Protein AF-A0A7X7NPI8-F1 (afdb_monomer_lite)

Radius of gyration: 32.11 Å; chains: 1; bounding box: 90×80×62 Å

Secondary structure (DSSP, 8-state):
--SHHHH---HHHHHHHHHHHH-HHHHHHHHH-TTS-HHHHHHHGGGTT-HHHHHHHHHHHTTT-HHHHHHHHHHHHHHHHHHHHHHHHHHHHT-EEPPPP-SSSS-EEGGGEE-TT-PBPPTGGGTTSTTEEEEEEEEEEEEPTTT-SBP-TTS-----------PPPPEEEEEEEEEEEES-TTTTT-EESS--TT----PPPGGGS-HHHHHHHHHHHHHHHHHHHHHHHHHHHHHHHHHHHTT-SSPPTTHHHHHHHHHHH-HHHHT-HHHHHHHHHHTT----SSS--HHHHHHHHTS-HHHHHHHHHHHHHHHHHHH--GGGGTS--HHHHHHHHHHHHTT----HHHHHHTTPPPPPPGGG-

Structure (mmCIF, N/CA/C/O backbone):
data_AF-A0A7X7NPI8-F1
#
_entry.id   AF-A0A7X7NPI8-F1
#
loop_
_atom_site.group_PDB
_atom_site.id
_atom_site.type_symbol
_atom_site.label_atom_id
_atom_site.label_alt_id
_atom_site.label_comp_id
_atom_site.label_asym_id
_atom_site.label_entity_id
_atom_site.label_seq_id
_atom_site.pdbx_PDB_ins_code
_atom_site.Cartn_x
_atom_site.Cartn_y
_atom_site.Cartn_z
_atom_site.occupancy
_atom_site.B_iso_or_equiv
_atom_site.auth_seq_id
_atom_site.auth_comp_id
_atom_site.auth_asym_id
_atom_site.auth_atom_id
_atom_site.pdbx_PDB_model_num
ATOM 1 N N . MET A 1 1 ? -46.642 -24.098 -7.303 1.00 49.09 1 MET A N 1
ATOM 2 C CA . MET A 1 1 ? -46.896 -22.724 -6.793 1.00 49.09 1 MET A CA 1
ATOM 3 C C . MET A 1 1 ? -48.250 -22.535 -6.053 1.00 49.09 1 MET A C 1
ATOM 5 O O . MET A 1 1 ? -48.874 -21.489 -6.168 1.00 49.09 1 MET A O 1
ATOM 9 N N . LYS A 1 2 ? -48.711 -23.492 -5.221 1.00 52.22 2 LYS A N 1
ATOM 10 C CA . LYS A 1 2 ? -49.927 -23.342 -4.367 1.00 52.22 2 LYS A CA 1
ATOM 11 C C . LYS A 1 2 ? -49.682 -23.571 -2.858 1.00 52.22 2 LYS A C 1
ATOM 13 O O . LYS A 1 2 ? -50.627 -23.499 -2.078 1.00 52.22 2 LYS A O 1
ATOM 18 N N . ILE A 1 3 ? -48.436 -23.834 -2.447 1.00 51.41 3 ILE A N 1
ATOM 19 C CA . ILE A 1 3 ? -48.093 -24.297 -1.087 1.00 51.41 3 ILE A CA 1
ATOM 20 C C . ILE A 1 3 ? -47.743 -23.127 -0.148 1.00 51.41 3 ILE A C 1
ATOM 22 O O . ILE A 1 3 ? -48.363 -23.013 0.903 1.00 51.41 3 ILE A O 1
ATOM 26 N N . ALA A 1 4 ? -46.881 -22.185 -0.558 1.00 51.72 4 ALA A N 1
ATOM 27 C CA . ALA A 1 4 ? -46.439 -21.060 0.289 1.00 51.72 4 ALA A CA 1
ATOM 28 C C . ALA A 1 4 ? -47.593 -20.201 0.858 1.00 51.72 4 ALA A C 1
ATOM 30 O O . ALA A 1 4 ? -47.559 -19.762 2.005 1.00 51.72 4 ALA A O 1
ATOM 31 N N . LYS A 1 5 ? -48.677 -20.024 0.088 1.00 49.44 5 LYS A N 1
ATOM 32 C CA . LYS A 1 5 ? -49.849 -19.226 0.496 1.00 49.44 5 LYS A CA 1
ATOM 33 C C . LYS A 1 5 ? -50.699 -19.887 1.597 1.00 49.44 5 LYS A C 1
ATOM 35 O O . LYS A 1 5 ? -51.553 -19.218 2.167 1.00 49.44 5 LYS A O 1
ATOM 40 N N . ARG A 1 6 ? -50.499 -21.183 1.884 1.00 53.72 6 ARG A N 1
ATOM 41 C CA . ARG A 1 6 ? -51.284 -21.962 2.864 1.00 53.72 6 ARG A CA 1
ATOM 42 C C . ARG A 1 6 ? -50.545 -22.252 4.177 1.00 53.72 6 ARG A C 1
ATOM 44 O O . ARG A 1 6 ? -51.205 -22.683 5.115 1.00 53.72 6 ARG A O 1
ATOM 51 N N . THR A 1 7 ? -49.233 -22.015 4.272 1.00 58.59 7 THR A N 1
ATOM 52 C CA . THR A 1 7 ? -48.408 -22.497 5.403 1.00 58.59 7 THR A CA 1
ATOM 53 C C . THR A 1 7 ? -47.613 -21.432 6.173 1.00 58.59 7 THR A C 1
ATOM 55 O O . THR A 1 7 ? -46.933 -21.800 7.120 1.00 58.59 7 THR A O 1
ATOM 58 N N . ARG A 1 8 ? -47.697 -20.126 5.852 1.00 59.38 8 ARG A N 1
ATOM 59 C CA . ARG A 1 8 ? -46.838 -19.063 6.456 1.00 59.38 8 ARG A CA 1
ATOM 60 C C . ARG A 1 8 ? -45.320 -19.321 6.319 1.00 59.38 8 ARG A C 1
ATOM 62 O O . ARG A 1 8 ? -44.529 -18.699 7.014 1.00 59.38 8 ARG A O 1
ATOM 69 N N . VAL A 1 9 ? -44.918 -20.203 5.407 1.00 72.94 9 VAL A N 1
ATOM 70 C CA . VAL A 1 9 ? -43.514 -20.507 5.098 1.00 72.94 9 VAL A CA 1
ATOM 71 C C . VAL A 1 9 ? -43.046 -19.580 3.975 1.00 72.94 9 VAL A C 1
ATOM 73 O O . VAL A 1 9 ? -43.813 -19.319 3.039 1.00 72.94 9 VAL A O 1
ATOM 76 N N . THR A 1 10 ? -41.823 -19.047 4.070 1.00 84.00 10 THR A N 1
ATOM 77 C CA . THR A 1 10 ? -41.294 -18.131 3.050 1.00 84.00 10 THR A CA 1
ATOM 78 C C . THR A 1 10 ? -41.038 -18.873 1.737 1.00 84.00 10 THR A C 1
ATOM 80 O O . THR A 1 10 ? -40.915 -20.097 1.706 1.00 84.00 10 THR A O 1
ATOM 83 N N . ARG A 1 11 ? -40.974 -18.147 0.614 1.00 85.94 11 ARG A N 1
ATOM 84 C CA . ARG A 1 11 ? -40.630 -18.761 -0.679 1.00 85.94 11 ARG A CA 1
ATOM 85 C C . ARG A 1 11 ? -39.246 -19.420 -0.626 1.00 85.94 11 ARG A C 1
ATOM 87 O O . ARG A 1 11 ? -39.113 -20.540 -1.100 1.00 85.94 11 ARG A O 1
ATOM 94 N N . THR A 1 12 ? -38.282 -18.759 0.010 1.00 86.56 12 THR A N 1
ATOM 95 C CA . THR A 1 12 ? -36.914 -19.254 0.201 1.00 86.56 12 THR A CA 1
ATOM 96 C C . THR A 1 12 ? -36.889 -20.594 0.933 1.00 86.56 12 THR A C 1
ATOM 98 O O . THR A 1 12 ? -36.223 -21.519 0.485 1.00 86.56 12 THR A O 1
ATOM 101 N N . ASP A 1 13 ? -37.678 -20.740 1.998 1.00 86.00 13 ASP A N 1
ATOM 102 C CA . ASP A 1 13 ? -37.764 -22.000 2.745 1.00 86.00 13 ASP A CA 1
ATOM 103 C C . ASP A 1 13 ? -38.417 -23.120 1.921 1.00 86.00 13 ASP A C 1
ATOM 105 O O . ASP A 1 13 ? -38.020 -24.280 2.006 1.00 86.00 13 ASP A O 1
ATOM 109 N N . VAL A 1 14 ? -39.424 -22.793 1.101 1.00 87.88 14 VAL A N 1
ATOM 110 C CA . VAL A 1 14 ? -40.043 -23.776 0.197 1.00 87.88 14 VAL A CA 1
ATOM 111 C C . VAL A 1 14 ? -39.038 -24.253 -0.849 1.00 87.88 14 VAL A C 1
ATOM 113 O O . VAL A 1 14 ? -38.956 -25.454 -1.093 1.00 87.88 14 VAL A O 1
ATOM 116 N N . ASP A 1 15 ? -38.278 -23.335 -1.442 1.00 89.44 15 ASP A N 1
ATOM 117 C CA . ASP A 1 15 ? -37.273 -23.663 -2.452 1.00 89.44 15 ASP A CA 1
ATOM 118 C C . ASP A 1 15 ? -36.141 -24.504 -1.827 1.00 89.44 15 ASP A C 1
ATOM 120 O O . ASP A 1 15 ? -35.795 -25.555 -2.361 1.00 89.44 15 ASP A O 1
ATOM 124 N N . ALA A 1 16 ? -35.661 -24.140 -0.632 1.00 89.25 16 ALA A N 1
ATOM 125 C CA . ALA A 1 16 ? -34.674 -24.918 0.118 1.00 89.25 16 ALA A CA 1
ATOM 126 C C . ALA A 1 16 ? -35.170 -26.334 0.465 1.00 89.25 16 ALA A C 1
ATOM 128 O O . ALA A 1 16 ? -34.450 -27.314 0.274 1.00 89.25 16 ALA A O 1
ATOM 129 N N . ALA A 1 17 ? -36.424 -26.477 0.907 1.00 89.19 17 ALA A N 1
ATOM 130 C CA . ALA A 1 17 ? -37.018 -27.784 1.184 1.00 89.19 17 ALA A CA 1
ATOM 131 C C . ALA A 1 17 ? -37.156 -28.655 -0.079 1.00 89.19 17 ALA A C 1
ATOM 133 O O . ALA A 1 17 ? -36.972 -29.872 -0.004 1.00 89.19 17 ALA A O 1
ATOM 134 N N . LEU A 1 18 ? -37.462 -28.052 -1.235 1.00 92.69 18 LEU A N 1
ATOM 135 C CA . LEU A 1 18 ? -37.493 -28.755 -2.521 1.00 92.69 18 LEU A CA 1
ATOM 136 C C . LEU A 1 18 ? -36.093 -29.216 -2.943 1.00 92.69 18 LEU A C 1
ATOM 138 O O . LEU A 1 18 ? -35.947 -30.366 -3.355 1.00 92.69 18 LEU A O 1
ATOM 142 N N . THR A 1 19 ? -35.075 -28.366 -2.784 1.00 93.62 19 THR A N 1
ATOM 143 C CA . THR A 1 19 ? -33.669 -28.723 -3.033 1.00 93.62 19 THR A CA 1
ATOM 144 C C . THR A 1 19 ? -33.234 -29.899 -2.163 1.00 93.62 19 THR A C 1
ATOM 146 O O . THR A 1 19 ? -32.705 -30.881 -2.678 1.00 93.62 19 THR A O 1
ATOM 149 N N . ILE A 1 20 ? -33.534 -29.861 -0.858 1.00 93.06 20 ILE A N 1
ATOM 150 C CA . ILE A 1 20 ? -33.228 -30.969 0.057 1.00 93.06 20 ILE A CA 1
ATOM 151 C C . ILE A 1 20 ? -33.930 -32.246 -0.400 1.00 93.06 20 ILE A C 1
ATOM 153 O O . ILE A 1 20 ? -33.292 -33.286 -0.496 1.00 93.06 20 ILE A O 1
ATOM 157 N N . ALA A 1 21 ? -35.224 -32.188 -0.727 1.00 91.56 21 ALA A N 1
ATOM 158 C CA . ALA A 1 21 ? -35.975 -33.368 -1.155 1.00 91.56 21 ALA A CA 1
ATOM 159 C C . ALA A 1 21 ? -35.368 -34.058 -2.393 1.00 91.56 21 ALA A C 1
ATOM 161 O O . ALA A 1 21 ? -35.469 -35.283 -2.512 1.00 91.56 21 ALA A O 1
ATOM 162 N N . GLY A 1 22 ? -34.726 -33.288 -3.277 1.00 91.56 22 GLY A N 1
ATOM 163 C CA . GLY A 1 22 ? -34.032 -33.783 -4.465 1.00 91.56 22 GLY A CA 1
ATOM 164 C C . GLY A 1 22 ? -32.660 -34.414 -4.207 1.00 91.56 22 GLY A C 1
ATOM 165 O O . GLY A 1 22 ? -32.222 -35.202 -5.036 1.00 91.56 22 GLY A O 1
ATOM 166 N N . SER A 1 23 ? -32.018 -34.143 -3.065 1.00 93.50 23 SER A N 1
ATOM 167 C CA . SER A 1 23 ? -30.629 -34.536 -2.792 1.00 93.50 23 SER A CA 1
ATOM 168 C C . SER A 1 23 ? -30.523 -35.507 -1.612 1.00 93.50 23 SER A C 1
ATOM 170 O O . SER A 1 23 ? -30.929 -35.208 -0.485 1.00 93.50 23 SER A O 1
ATOM 172 N N . GLU A 1 24 ? -29.987 -36.709 -1.849 1.00 92.38 24 GLU A N 1
ATOM 173 C CA . GLU A 1 24 ? -29.825 -37.723 -0.794 1.00 92.38 24 GLU A CA 1
ATOM 174 C C . GLU A 1 24 ? -28.866 -37.270 0.322 1.00 92.38 24 GLU A C 1
ATOM 176 O O . GLU A 1 24 ? -29.254 -37.354 1.492 1.00 92.38 24 GLU A O 1
ATOM 181 N N . PRO A 1 25 ? -27.679 -36.698 0.027 1.00 88.62 25 PRO A N 1
ATOM 182 C CA . PRO A 1 25 ? -26.803 -36.151 1.063 1.00 88.62 25 PRO A CA 1
ATOM 183 C C . PRO A 1 25 ? -27.456 -35.035 1.883 1.00 88.62 25 PRO A C 1
ATOM 185 O O . PRO A 1 25 ? -27.298 -35.015 3.105 1.00 88.62 25 PRO A O 1
ATOM 188 N N . ALA A 1 26 ? -28.240 -34.153 1.253 1.00 89.69 26 ALA A N 1
ATOM 189 C CA . ALA A 1 26 ? -28.968 -33.098 1.957 1.00 89.69 26 ALA A CA 1
ATOM 190 C C . ALA A 1 26 ? -30.044 -33.673 2.895 1.00 89.69 26 ALA A C 1
ATOM 192 O O . ALA A 1 26 ? -30.102 -33.292 4.065 1.00 89.69 26 ALA A O 1
ATOM 193 N N . LYS A 1 27 ? -30.842 -34.652 2.434 1.00 92.88 27 LYS A N 1
ATOM 194 C CA . LYS A 1 27 ? -31.833 -35.365 3.270 1.00 92.88 27 LYS A CA 1
ATOM 195 C C . LYS A 1 27 ? -31.188 -36.023 4.482 1.00 92.88 27 LYS A C 1
ATOM 197 O O . LYS A 1 27 ? -31.663 -35.854 5.608 1.00 92.88 27 LYS A O 1
ATOM 202 N N . VAL A 1 28 ? -30.100 -36.761 4.259 1.00 91.12 28 VAL A N 1
ATOM 203 C CA . VAL A 1 28 ? -29.347 -37.421 5.331 1.00 91.12 28 VAL A CA 1
ATOM 204 C C . VAL A 1 28 ? -28.791 -36.384 6.305 1.00 91.12 28 VAL A C 1
ATOM 206 O O . VAL A 1 28 ? -28.881 -36.584 7.518 1.00 91.12 28 VAL A O 1
ATOM 209 N N . ALA A 1 29 ? -28.265 -35.263 5.807 1.00 88.31 29 ALA A N 1
ATOM 210 C CA . ALA A 1 29 ? -27.738 -34.195 6.643 1.00 88.31 29 ALA A CA 1
ATOM 211 C C . ALA A 1 29 ? -28.828 -33.554 7.517 1.00 88.31 29 ALA A C 1
ATOM 213 O O . ALA A 1 29 ? -28.631 -33.449 8.727 1.00 88.31 29 ALA A O 1
ATOM 214 N N . THR A 1 30 ? -29.998 -33.221 6.959 1.00 90.19 30 THR A N 1
ATOM 215 C CA . THR A 1 30 ? -31.142 -32.688 7.722 1.00 90.19 30 THR A CA 1
ATOM 216 C C . THR A 1 30 ? -31.634 -33.674 8.785 1.00 90.19 30 THR A C 1
ATOM 218 O O . THR A 1 30 ? -31.921 -33.277 9.914 1.00 90.19 30 THR A O 1
ATOM 221 N N . ALA A 1 31 ? -31.721 -34.968 8.453 1.00 90.25 31 ALA A N 1
ATOM 222 C CA . ALA A 1 31 ? -32.196 -35.994 9.381 1.00 90.25 31 ALA A CA 1
ATOM 223 C C . ALA A 1 31 ? -31.204 -36.267 10.523 1.00 90.25 31 ALA A C 1
ATOM 225 O O . ALA A 1 31 ? -31.613 -36.550 11.649 1.00 90.25 31 ALA A O 1
ATOM 226 N N . ARG A 1 32 ? -29.899 -36.198 10.235 1.00 91.50 32 ARG A N 1
ATOM 227 C CA . ARG A 1 32 ? -28.824 -36.567 11.165 1.00 91.50 32 ARG A CA 1
ATOM 228 C C . ARG A 1 32 ? -28.301 -35.397 11.997 1.00 91.50 32 ARG A C 1
ATOM 230 O O . ARG A 1 32 ? -27.822 -35.616 13.110 1.00 91.50 32 ARG A O 1
ATOM 237 N N . TYR A 1 33 ? -28.341 -34.178 11.468 1.00 89.69 33 TYR A N 1
ATOM 238 C CA . TYR A 1 33 ? -27.695 -33.008 12.059 1.00 89.69 33 TYR A CA 1
ATOM 239 C C . TYR A 1 33 ? -28.706 -31.882 12.293 1.00 89.69 33 TYR A C 1
ATOM 241 O O . TYR A 1 33 ? -28.826 -30.953 11.504 1.00 89.69 33 TYR A O 1
ATOM 249 N N . HIS A 1 34 ? -29.392 -31.928 13.437 1.00 87.94 34 HIS A N 1
ATOM 250 C CA . HIS A 1 34 ? -30.424 -30.947 13.813 1.00 87.94 34 HIS A CA 1
ATOM 251 C C . HIS A 1 34 ? -29.919 -29.510 14.029 1.00 87.94 34 HIS A C 1
ATOM 253 O O . HIS A 1 34 ? -30.726 -28.606 14.209 1.00 87.94 34 HIS A O 1
ATOM 259 N N . PHE A 1 35 ? -28.600 -29.303 14.067 1.00 90.69 35 PHE A N 1
ATOM 260 C CA . PHE A 1 35 ? -27.996 -27.972 14.158 1.00 90.69 35 PHE A CA 1
ATOM 261 C C . PHE A 1 35 ? -27.861 -27.283 12.793 1.00 90.69 35 PHE A C 1
ATOM 263 O O . PHE A 1 35 ? -27.516 -26.107 12.767 1.00 90.69 35 PHE A O 1
ATOM 270 N N . LEU A 1 36 ? -28.087 -27.997 11.683 1.00 91.19 36 LEU A N 1
ATOM 271 C CA . LEU A 1 36 ? -28.163 -27.384 10.360 1.00 91.19 36 LEU A CA 1
ATOM 272 C C . LEU A 1 36 ? -29.514 -26.702 10.203 1.00 91.19 36 LEU A C 1
ATOM 274 O O . LEU A 1 36 ? -30.558 -27.321 10.430 1.00 91.19 36 LEU A O 1
ATOM 278 N N . ASP A 1 37 ? -29.495 -25.448 9.771 1.00 91.50 37 ASP A N 1
ATOM 279 C CA . ASP A 1 37 ? -30.716 -24.811 9.302 1.00 91.50 37 ASP A CA 1
ATOM 280 C C . ASP A 1 37 ? -31.106 -25.312 7.898 1.00 91.50 37 ASP A C 1
ATOM 282 O O . ASP A 1 37 ? -30.375 -26.042 7.219 1.00 91.50 37 ASP A O 1
ATOM 286 N N . LEU A 1 38 ? -32.311 -24.937 7.473 1.00 91.44 38 LEU A N 1
ATOM 287 C CA . LEU A 1 38 ? -32.885 -25.366 6.202 1.00 91.44 38 LEU A CA 1
ATOM 288 C C . LEU A 1 38 ? -32.072 -24.879 4.990 1.00 91.44 38 LEU A C 1
ATOM 290 O O . LEU A 1 38 ? -31.997 -25.578 3.982 1.00 91.44 38 LEU A O 1
ATOM 294 N N . ILE A 1 39 ? -31.447 -23.706 5.083 1.00 92.19 39 ILE A N 1
ATOM 295 C CA . ILE A 1 39 ? -30.656 -23.112 4.002 1.00 92.19 39 ILE A CA 1
ATOM 296 C C . ILE A 1 39 ? -29.297 -23.807 3.902 1.00 92.19 39 ILE A C 1
ATOM 298 O O . ILE A 1 39 ? -28.878 -24.179 2.809 1.00 92.19 39 ILE A O 1
ATOM 302 N N . GLN A 1 40 ? -28.645 -24.068 5.034 1.00 94.00 40 GLN A N 1
ATOM 303 C CA . GLN A 1 40 ? -27.396 -24.822 5.108 1.00 94.00 40 GLN A CA 1
ATOM 304 C C . GLN A 1 40 ? -27.577 -26.248 4.583 1.00 94.00 40 GLN A C 1
ATOM 306 O O . GLN A 1 40 ? -26.765 -26.737 3.798 1.00 94.00 40 GLN A O 1
ATOM 311 N N . ALA A 1 41 ? -28.672 -26.913 4.957 1.00 93.19 41 ALA A N 1
ATOM 312 C CA . ALA A 1 41 ? -28.985 -28.237 4.436 1.00 93.19 41 ALA A CA 1
ATOM 313 C C . ALA A 1 41 ? -29.245 -28.231 2.920 1.00 93.19 41 ALA A C 1
ATOM 315 O O . ALA A 1 41 ? -28.802 -29.146 2.230 1.00 93.19 41 ALA A O 1
ATOM 316 N N . ALA A 1 42 ? -29.906 -27.202 2.382 1.00 94.44 42 ALA A N 1
ATOM 317 C CA . ALA A 1 42 ? -30.084 -27.060 0.938 1.00 94.44 42 ALA A CA 1
ATOM 318 C C . ALA A 1 42 ? -28.757 -26.791 0.210 1.00 94.44 42 ALA A C 1
ATOM 320 O O . ALA A 1 42 ? -28.521 -27.375 -0.842 1.00 94.44 42 ALA A O 1
ATOM 321 N N . ALA A 1 43 ? -27.864 -25.979 0.782 1.00 94.50 43 ALA A N 1
ATOM 322 C CA . ALA A 1 43 ? -26.552 -25.687 0.202 1.00 94.50 43 ALA A CA 1
ATOM 323 C C . ALA A 1 43 ? -25.636 -26.924 0.118 1.00 94.50 43 ALA A C 1
ATOM 325 O O . ALA A 1 43 ? -24.796 -27.010 -0.774 1.00 94.50 43 ALA A O 1
ATOM 326 N N . ILE A 1 44 ? -25.817 -27.916 1.000 1.00 94.56 44 ILE A N 1
ATOM 327 C CA . ILE A 1 44 ? -25.106 -29.206 0.918 1.00 94.56 44 ILE A CA 1
ATOM 328 C C . ILE A 1 44 ? -25.401 -29.933 -0.404 1.00 94.56 44 ILE A C 1
ATOM 330 O O . ILE A 1 44 ? -24.519 -30.621 -0.914 1.00 94.56 44 ILE A O 1
ATOM 334 N N . ALA A 1 45 ? -26.595 -29.755 -0.982 1.00 94.88 45 ALA A N 1
ATOM 335 C CA . ALA A 1 45 ? -26.965 -30.386 -2.249 1.00 94.88 45 ALA A CA 1
ATOM 336 C C . ALA A 1 45 ? -26.055 -29.962 -3.413 1.00 94.88 45 ALA A C 1
ATOM 338 O O . ALA A 1 45 ? -25.839 -30.742 -4.331 1.00 94.88 45 ALA A O 1
ATOM 339 N N . GLU A 1 46 ? -25.460 -28.763 -3.363 1.00 94.25 46 GLU A N 1
ATOM 340 C CA . GLU A 1 46 ? -24.507 -28.318 -4.389 1.00 94.25 46 GLU A CA 1
ATOM 341 C C . GLU A 1 46 ? -23.275 -29.220 -4.472 1.00 94.25 46 GLU A C 1
ATOM 343 O O . GLU A 1 46 ? -22.623 -29.261 -5.511 1.00 94.25 46 GLU A O 1
ATOM 348 N N . PHE A 1 47 ? -22.936 -29.928 -3.394 1.00 94.88 47 PHE A N 1
ATOM 349 C CA . PHE A 1 47 ? -21.753 -30.779 -3.274 1.00 94.88 47 PHE A CA 1
ATOM 350 C C . PHE A 1 47 ? -22.122 -32.252 -3.093 1.00 94.88 47 PHE A C 1
ATOM 352 O O . PHE A 1 47 ? -21.342 -33.008 -2.526 1.00 94.88 47 PHE A O 1
ATOM 359 N N . GLU A 1 48 ? -23.295 -32.678 -3.570 1.00 93.06 48 GLU A N 1
ATOM 360 C CA . GLU A 1 48 ? -23.760 -34.055 -3.373 1.00 93.06 48 GLU A CA 1
ATOM 361 C C . GLU A 1 48 ? -22.836 -35.128 -3.972 1.00 93.06 48 GLU A C 1
ATOM 363 O O . GLU A 1 48 ? -22.736 -36.221 -3.412 1.00 93.06 48 GLU A O 1
ATOM 368 N N . ASP A 1 49 ? -22.088 -34.778 -5.021 1.00 92.94 49 ASP A N 1
ATOM 369 C CA . ASP A 1 49 ? -21.080 -35.634 -5.659 1.00 92.94 49 ASP A CA 1
ATOM 370 C C . ASP A 1 49 ? -19.699 -35.606 -4.967 1.00 92.94 49 ASP A C 1
ATOM 372 O O . ASP A 1 49 ? -18.785 -36.322 -5.376 1.00 92.94 49 ASP A O 1
ATOM 376 N N . ASP A 1 50 ? -19.523 -34.804 -3.909 1.00 93.38 50 ASP A N 1
ATOM 377 C CA . ASP A 1 50 ? -18.275 -34.681 -3.145 1.00 93.38 50 ASP A CA 1
ATOM 378 C C . ASP A 1 50 ? -18.518 -34.951 -1.644 1.00 93.38 50 ASP A C 1
ATOM 380 O O . ASP A 1 50 ? -18.772 -34.035 -0.849 1.00 93.38 50 ASP A O 1
ATOM 384 N N . PRO A 1 51 ? -18.424 -36.225 -1.211 1.00 93.06 51 PRO A N 1
ATOM 385 C CA . PRO A 1 51 ? -18.658 -36.609 0.179 1.00 93.06 51 PRO A CA 1
ATOM 386 C C . PRO A 1 51 ? -17.741 -35.910 1.193 1.00 93.06 51 PRO A C 1
ATOM 388 O O . PRO A 1 51 ? -18.148 -35.694 2.340 1.00 93.06 51 PRO A O 1
ATOM 391 N N . GLU A 1 52 ? -16.514 -35.549 0.806 1.00 93.62 52 GLU A N 1
ATOM 392 C CA . GLU A 1 52 ? -15.586 -34.854 1.702 1.00 93.62 52 GLU A CA 1
ATOM 393 C C . GLU A 1 52 ? -15.958 -33.372 1.840 1.00 93.62 52 GLU A C 1
ATOM 395 O O . GLU A 1 52 ? -15.916 -32.846 2.957 1.00 93.62 52 GLU A O 1
ATOM 400 N N . ALA A 1 53 ? -16.433 -32.720 0.773 1.00 93.94 53 ALA A N 1
ATOM 401 C CA . ALA A 1 53 ? -17.016 -31.380 0.851 1.00 93.94 53 ALA A CA 1
ATOM 402 C C . ALA A 1 53 ? -18.266 -31.349 1.748 1.00 93.94 53 ALA A C 1
ATOM 404 O O . ALA A 1 53 ? -18.358 -30.503 2.642 1.00 93.94 53 ALA A O 1
ATOM 405 N N . VAL A 1 54 ? -19.185 -32.313 1.604 1.00 94.00 54 VAL A N 1
ATOM 406 C CA . VAL A 1 54 ? -20.370 -32.438 2.480 1.00 94.00 54 VAL A CA 1
ATOM 407 C C . VAL A 1 54 ? -19.958 -32.579 3.947 1.00 94.00 54 VAL A C 1
ATOM 409 O O . VAL A 1 54 ? -20.479 -31.895 4.831 1.00 94.00 54 VAL A O 1
ATOM 412 N N . LYS A 1 55 ? -18.980 -33.442 4.229 1.00 93.94 55 LYS A N 1
ATOM 413 C CA . LYS A 1 55 ? -18.444 -33.644 5.579 1.00 93.94 55 LYS A CA 1
ATOM 414 C C . LYS A 1 55 ? -17.786 -32.379 6.136 1.00 93.94 55 LYS A C 1
ATOM 416 O O . LYS A 1 55 ? -17.981 -32.073 7.316 1.00 93.94 55 LYS A O 1
ATOM 421 N N . ALA A 1 56 ? -17.048 -31.634 5.313 1.00 93.75 56 ALA A N 1
ATOM 422 C CA . ALA A 1 56 ? -16.443 -30.361 5.697 1.00 93.75 56 ALA A CA 1
ATOM 423 C C . ALA A 1 56 ? -17.505 -29.301 6.033 1.00 93.75 56 ALA A C 1
ATOM 425 O O . ALA A 1 56 ? -17.381 -28.624 7.056 1.00 93.75 56 ALA A O 1
ATOM 426 N N . LEU A 1 57 ? -18.577 -29.208 5.240 1.00 95.94 57 LEU A N 1
ATOM 427 C CA . LEU A 1 57 ? -19.714 -28.315 5.488 1.00 95.94 57 LEU A CA 1
ATOM 428 C C . LEU A 1 57 ? -20.412 -28.636 6.813 1.00 95.94 57 LEU A C 1
ATOM 430 O O . LEU A 1 57 ? -20.585 -27.761 7.662 1.00 95.94 57 LEU A O 1
ATOM 434 N N . VAL A 1 58 ? -20.735 -29.910 7.050 1.00 93.62 58 VAL A N 1
ATOM 435 C CA . VAL A 1 58 ? -21.348 -30.359 8.310 1.00 93.62 58 VAL A CA 1
ATOM 436 C C . VAL A 1 58 ? -20.446 -30.058 9.514 1.00 93.62 58 VAL A C 1
ATOM 438 O O . VAL A 1 58 ? -20.934 -29.659 10.574 1.00 93.62 58 VAL A O 1
ATOM 441 N N . ALA A 1 59 ? -19.130 -30.249 9.383 1.00 93.50 59 ALA A N 1
ATOM 442 C CA . ALA A 1 59 ? -18.180 -29.924 10.442 1.00 93.50 59 ALA A CA 1
ATOM 443 C C . ALA A 1 59 ? -18.113 -28.410 10.711 1.00 93.50 59 ALA A C 1
ATOM 445 O O . ALA A 1 59 ? -18.107 -28.004 11.873 1.00 93.50 59 ALA A O 1
ATOM 446 N N . ALA A 1 60 ? -18.118 -27.587 9.660 1.00 93.38 60 ALA A N 1
ATOM 447 C CA . ALA A 1 60 ? -18.081 -26.130 9.758 1.00 93.38 60 ALA A CA 1
ATOM 448 C C . ALA A 1 60 ? -19.362 -25.541 10.370 1.00 93.38 60 ALA A C 1
ATOM 450 O O . ALA A 1 60 ? -19.290 -24.577 11.132 1.00 93.38 60 ALA A O 1
ATOM 451 N N . ALA A 1 61 ? -20.527 -26.145 10.125 1.00 94.12 61 ALA A N 1
ATOM 452 C CA . ALA A 1 61 ? -21.770 -25.736 10.781 1.00 94.12 61 ALA A CA 1
ATOM 453 C C . ALA A 1 61 ? -21.698 -25.836 12.312 1.00 94.12 61 ALA A C 1
ATOM 455 O O . ALA A 1 61 ? -22.189 -24.950 13.006 1.00 94.12 61 ALA A O 1
ATOM 456 N N . LYS A 1 62 ? -21.010 -26.846 12.865 1.00 92.00 62 LYS A N 1
ATOM 457 C CA . LYS A 1 62 ? -20.856 -26.989 14.327 1.00 92.00 62 LYS A CA 1
ATOM 458 C C . LYS A 1 62 ? -20.081 -25.845 14.978 1.00 92.00 62 LYS A C 1
ATOM 460 O O . LYS A 1 62 ? -20.217 -25.632 16.179 1.00 92.00 62 LYS A O 1
ATOM 465 N N . THR A 1 63 ? -19.243 -25.150 14.214 1.00 92.38 63 THR A N 1
ATOM 466 C CA . THR A 1 63 ? -18.402 -24.048 14.697 1.00 92.38 63 THR A CA 1
ATOM 467 C C . THR A 1 63 ? -18.904 -22.678 14.240 1.00 92.38 63 THR A C 1
ATOM 469 O O . THR A 1 63 ? -18.232 -21.679 14.489 1.00 92.38 63 THR A O 1
ATOM 472 N N . GLY A 1 64 ? -20.066 -22.616 13.575 1.00 92.06 64 GLY A N 1
ATOM 473 C CA . GLY A 1 64 ? -20.606 -21.380 13.000 1.00 92.06 64 GLY A CA 1
ATOM 474 C C . GLY A 1 64 ? -19.824 -20.864 11.785 1.00 92.06 64 GLY A C 1
ATOM 475 O O . GLY A 1 64 ? -19.913 -19.688 11.463 1.00 92.06 64 GLY A O 1
ATOM 476 N N . GLN A 1 65 ? -19.039 -21.720 11.124 1.00 94.31 65 GLN A N 1
ATOM 477 C CA . GLN A 1 65 ? -18.168 -21.378 9.987 1.00 94.31 65 GLN A CA 1
ATOM 478 C C . GLN A 1 65 ? -18.727 -21.861 8.638 1.00 94.31 65 GLN A C 1
ATOM 480 O O . GLN A 1 65 ? -17.988 -21.940 7.655 1.00 94.31 65 GLN A O 1
ATOM 485 N N . PHE A 1 66 ? -20.008 -22.238 8.592 1.00 95.62 66 PHE A N 1
ATOM 486 C CA . PHE A 1 66 ? -20.619 -22.872 7.423 1.00 95.62 66 PHE A CA 1
ATOM 487 C C . PHE A 1 66 ? -20.490 -22.015 6.161 1.00 95.62 66 PHE A C 1
ATOM 489 O O . PHE A 1 66 ? -19.973 -22.502 5.162 1.00 95.62 66 PHE A O 1
ATOM 496 N N . ASP A 1 67 ? -20.874 -20.739 6.225 1.00 94.25 67 ASP A N 1
ATOM 497 C CA . ASP A 1 67 ? -20.895 -19.855 5.051 1.00 94.25 67 ASP A CA 1
ATOM 498 C C . ASP A 1 67 ? -19.496 -19.665 4.450 1.00 94.25 67 ASP A C 1
ATOM 500 O O . ASP A 1 67 ? -19.317 -19.713 3.234 1.00 94.25 67 ASP A O 1
ATOM 504 N N . HIS A 1 68 ? -18.471 -19.549 5.300 1.00 91.56 68 HIS A N 1
ATOM 505 C CA . HIS A 1 68 ? -17.078 -19.487 4.859 1.00 91.56 68 HIS A CA 1
ATOM 506 C C . HIS A 1 68 ? -16.614 -20.801 4.225 1.00 91.56 68 HIS A C 1
ATOM 508 O O . HIS A 1 68 ? -15.905 -20.793 3.219 1.00 91.56 68 HIS A O 1
ATOM 514 N N . ALA A 1 69 ? -16.987 -21.945 4.806 1.00 93.12 69 ALA A N 1
ATOM 515 C CA . ALA A 1 69 ? -16.651 -23.245 4.239 1.00 93.12 69 ALA A CA 1
ATOM 516 C C . ALA A 1 69 ? -17.334 -23.461 2.882 1.00 93.12 69 ALA A C 1
ATOM 518 O O . ALA A 1 69 ? -16.670 -23.906 1.949 1.00 93.12 69 ALA A O 1
ATOM 519 N N . LEU A 1 70 ? -18.608 -23.082 2.764 1.00 95.81 70 LEU A N 1
ATOM 520 C CA . LEU A 1 70 ? -19.377 -23.138 1.527 1.00 95.81 70 LEU A CA 1
ATOM 521 C C . LEU A 1 70 ? -18.759 -22.266 0.438 1.00 95.81 70 LEU A C 1
ATOM 523 O O . LEU A 1 70 ? -18.528 -22.760 -0.664 1.00 95.81 70 LEU A O 1
ATOM 527 N N . GLN A 1 71 ? -18.431 -21.008 0.746 1.00 93.69 71 GLN A N 1
ATOM 528 C CA . GLN A 1 71 ? -17.826 -20.121 -0.244 1.00 93.69 71 GLN A CA 1
ATOM 529 C C . GLN A 1 71 ? -16.467 -20.649 -0.722 1.00 93.69 71 GLN A C 1
ATOM 531 O O . GLN A 1 71 ? -16.259 -20.749 -1.923 1.00 93.69 71 GLN A O 1
ATOM 536 N N . ARG A 1 72 ? -15.588 -21.111 0.182 1.00 90.50 72 ARG A N 1
ATOM 537 C CA . ARG A 1 72 ? -14.296 -21.706 -0.218 1.00 90.50 72 ARG A CA 1
ATOM 538 C C . ARG A 1 72 ? -14.451 -22.929 -1.119 1.00 90.50 72 ARG A C 1
ATOM 540 O O . ARG A 1 72 ? -13.629 -23.134 -2.003 1.00 90.50 72 ARG A O 1
ATOM 547 N N . LEU A 1 73 ? -15.463 -23.763 -0.879 1.00 93.81 73 LEU A N 1
ATOM 548 C CA . LEU A 1 73 ? -15.730 -24.936 -1.714 1.00 93.81 73 LEU A CA 1
ATOM 549 C C . LEU A 1 73 ? -16.243 -24.535 -3.103 1.00 93.81 73 LEU A C 1
ATOM 551 O O . LEU A 1 73 ? -15.850 -25.149 -4.094 1.00 93.81 73 LEU A O 1
ATOM 555 N N . ARG A 1 74 ? -17.072 -23.488 -3.193 1.00 94.00 74 ARG A N 1
ATOM 556 C CA . ARG A 1 74 ? -17.494 -22.909 -4.478 1.00 94.00 74 ARG A CA 1
ATOM 557 C C . ARG A 1 74 ? -16.310 -22.308 -5.232 1.00 94.00 74 ARG A C 1
ATOM 559 O O . ARG A 1 74 ? -16.151 -22.613 -6.410 1.00 94.00 74 ARG A O 1
ATOM 566 N N . ASP A 1 75 ? -15.460 -21.542 -4.550 1.00 87.56 75 ASP A N 1
ATOM 567 C CA . ASP A 1 75 ? -14.251 -20.948 -5.130 1.00 87.56 75 ASP A CA 1
ATOM 568 C C . ASP A 1 75 ? -13.302 -22.040 -5.647 1.00 87.56 75 ASP A C 1
ATOM 570 O O . ASP A 1 75 ? -12.859 -21.985 -6.790 1.00 87.56 75 ASP A O 1
ATOM 574 N N . ALA A 1 76 ? -13.063 -23.091 -4.853 1.00 88.31 76 ALA A N 1
ATOM 575 C CA . ALA A 1 76 ? -12.222 -24.220 -5.251 1.00 88.31 76 ALA A CA 1
ATOM 576 C C . ALA A 1 76 ? -12.800 -24.988 -6.449 1.00 88.31 76 ALA A C 1
ATOM 578 O O . ALA A 1 76 ? -12.061 -25.371 -7.354 1.00 88.31 76 ALA A O 1
ATOM 579 N N . ARG A 1 77 ? -14.122 -25.203 -6.491 1.00 91.31 77 ARG A N 1
ATOM 580 C CA . ARG A 1 77 ? -14.784 -25.812 -7.653 1.00 91.31 77 ARG A CA 1
ATOM 581 C C . ARG A 1 77 ? -14.629 -24.938 -8.895 1.00 91.31 77 ARG A C 1
ATOM 583 O O . ARG A 1 77 ? -14.308 -25.471 -9.951 1.00 91.31 77 ARG A O 1
ATOM 590 N N . ALA A 1 78 ? -14.840 -23.629 -8.771 1.00 88.19 78 ALA A N 1
ATOM 591 C CA . ALA A 1 78 ? -14.690 -22.690 -9.877 1.00 88.19 78 ALA A CA 1
ATOM 592 C C . ALA A 1 78 ? -13.239 -22.637 -10.386 1.00 88.19 78 ALA A C 1
ATOM 594 O O . ALA A 1 78 ? -13.018 -22.673 -11.594 1.00 88.19 78 ALA A O 1
ATOM 595 N N . GLU A 1 79 ? -12.249 -22.624 -9.488 1.00 86.25 79 GLU A N 1
ATOM 596 C CA . GLU A 1 79 ? -10.829 -22.675 -9.852 1.00 86.25 79 GLU A CA 1
ATOM 597 C C . GLU A 1 79 ? -10.469 -23.995 -10.545 1.00 86.25 79 GLU A C 1
ATOM 599 O O . GLU A 1 79 ? -9.804 -23.977 -11.579 1.00 86.25 79 GLU A O 1
ATOM 604 N N . ASN A 1 80 ? -10.939 -25.133 -10.022 1.00 90.56 80 ASN A N 1
ATOM 605 C CA . ASN A 1 80 ? -10.695 -26.448 -10.617 1.00 90.56 80 ASN A CA 1
ATOM 606 C C . ASN A 1 80 ? -11.350 -26.586 -11.994 1.00 90.56 80 ASN A C 1
ATOM 608 O O . ASN A 1 80 ? -10.705 -27.085 -12.913 1.00 90.56 80 ASN A O 1
ATOM 612 N N . GLN A 1 81 ? -12.595 -26.123 -12.151 1.00 92.00 81 GLN A N 1
ATOM 613 C CA . GLN A 1 81 ? -13.278 -26.117 -13.444 1.00 92.00 81 GLN A CA 1
ATOM 614 C C . GLN A 1 81 ? -12.509 -25.257 -14.443 1.00 92.00 81 GLN A C 1
ATOM 616 O O . GLN A 1 81 ? -12.166 -25.723 -15.521 1.00 92.00 81 GLN A O 1
ATOM 621 N N . ARG A 1 82 ? -12.147 -24.033 -14.049 1.00 90.12 82 ARG A N 1
ATOM 622 C CA . ARG A 1 82 ? -11.370 -23.134 -14.898 1.00 90.12 82 ARG A CA 1
ATOM 623 C C . ARG A 1 82 ? -10.020 -23.734 -15.278 1.00 90.12 82 ARG A C 1
ATOM 625 O O . ARG A 1 82 ? -9.595 -23.606 -16.418 1.00 90.12 82 ARG A O 1
ATOM 632 N N . ARG A 1 83 ? -9.331 -24.378 -14.334 1.00 93.44 83 ARG A N 1
ATOM 633 C CA . ARG A 1 83 ? -8.077 -25.083 -14.607 1.00 93.44 83 ARG A CA 1
ATOM 634 C C . ARG A 1 83 ? -8.290 -26.176 -15.649 1.00 93.44 83 ARG A C 1
ATOM 636 O O . ARG A 1 83 ? -7.561 -26.185 -16.632 1.00 93.44 83 ARG A O 1
ATOM 643 N N . ALA A 1 84 ? -9.297 -27.027 -15.464 1.00 94.62 84 ALA A N 1
ATOM 644 C CA . ALA A 1 84 ? -9.638 -28.078 -16.417 1.00 94.62 84 ALA A CA 1
ATOM 645 C C . ALA A 1 84 ? -9.951 -27.505 -17.810 1.00 94.62 84 ALA A C 1
ATOM 647 O O . ALA A 1 84 ? -9.389 -27.978 -18.791 1.00 94.62 84 ALA A O 1
ATOM 648 N N . ASP A 1 85 ? -10.742 -26.430 -17.893 1.00 94.62 85 ASP A N 1
ATOM 649 C CA . ASP A 1 85 ? -11.075 -25.766 -19.159 1.00 94.62 85 ASP A CA 1
ATOM 650 C C . ASP A 1 85 ? -9.818 -25.233 -19.879 1.00 94.62 85 ASP A C 1
ATOM 652 O O . ASP A 1 85 ? -9.685 -25.363 -21.097 1.00 94.62 85 ASP A O 1
ATOM 656 N N . LEU A 1 86 ? -8.867 -24.650 -19.136 1.00 94.25 86 LEU A N 1
ATOM 657 C CA . LEU A 1 86 ? -7.604 -24.152 -19.695 1.00 94.25 86 LEU A CA 1
ATOM 658 C C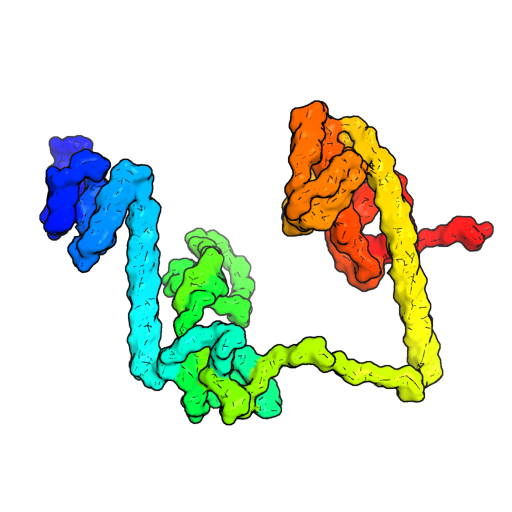 . LEU A 1 86 ? -6.661 -25.293 -20.109 1.00 94.25 86 LEU A C 1
ATOM 660 O O . LEU A 1 86 ? -6.033 -25.205 -21.163 1.00 94.25 86 LEU A O 1
ATOM 664 N N . GLU A 1 87 ? -6.563 -26.365 -19.320 1.00 95.00 87 GLU A N 1
ATOM 665 C CA . GLU A 1 87 ? -5.781 -27.558 -19.678 1.00 95.00 87 GLU A CA 1
ATOM 666 C C . GLU A 1 87 ? -6.350 -28.253 -20.922 1.00 95.00 87 GLU A C 1
ATOM 668 O O . GLU A 1 87 ? -5.593 -28.665 -21.804 1.00 95.00 87 GLU A O 1
ATOM 673 N N . ASP A 1 88 ? -7.676 -28.354 -21.022 1.00 96.00 88 ASP A N 1
ATOM 674 C CA . ASP A 1 88 ? -8.365 -28.916 -22.180 1.00 96.00 88 ASP A CA 1
ATOM 675 C C . ASP A 1 88 ? -8.149 -28.056 -23.426 1.00 96.00 88 ASP A C 1
ATOM 677 O O . ASP A 1 88 ? -7.880 -28.602 -24.499 1.00 96.00 88 ASP A O 1
ATOM 681 N N . ARG A 1 89 ? -8.185 -26.724 -23.286 1.00 94.25 89 ARG A N 1
ATOM 682 C CA . ARG A 1 89 ? -7.854 -25.792 -24.369 1.00 94.25 89 ARG A CA 1
ATOM 683 C C . ARG A 1 89 ? -6.423 -25.995 -24.873 1.00 94.25 89 ARG A C 1
ATOM 685 O O . ARG A 1 89 ? -6.237 -26.199 -26.069 1.00 94.25 89 ARG A O 1
ATOM 692 N N . LEU A 1 90 ? -5.431 -26.021 -23.978 1.00 94.44 90 LEU A N 1
ATOM 693 C CA . LEU A 1 90 ? -4.031 -26.260 -24.356 1.00 94.44 90 LEU A CA 1
ATOM 694 C C . LEU A 1 90 ? -3.850 -27.622 -25.040 1.00 94.44 90 LEU A C 1
ATOM 696 O O . LEU A 1 90 ? -3.130 -27.736 -26.031 1.00 94.44 90 LEU A O 1
ATOM 700 N N . ARG A 1 91 ? -4.553 -28.656 -24.559 1.00 94.19 91 ARG A N 1
ATOM 701 C CA . ARG A 1 91 ? -4.534 -29.988 -25.177 1.00 94.19 91 ARG A CA 1
ATOM 702 C C . ARG A 1 91 ? -5.114 -29.981 -26.592 1.00 94.19 91 ARG A C 1
ATOM 704 O O . ARG A 1 91 ? -4.575 -30.670 -27.453 1.00 94.19 91 ARG A O 1
ATOM 711 N N . GLN A 1 92 ? -6.193 -29.235 -26.832 1.00 94.69 92 GLN A N 1
ATOM 712 C CA . GLN A 1 92 ? -6.797 -29.089 -28.161 1.00 94.69 92 GLN A CA 1
ATOM 713 C C . GLN A 1 92 ? -5.897 -28.300 -29.122 1.00 94.69 92 GLN A C 1
ATOM 715 O O . GLN A 1 92 ? -5.823 -28.646 -30.298 1.00 94.69 92 GLN A O 1
ATOM 720 N N . GLU A 1 93 ? -5.197 -27.281 -28.619 1.00 91.75 93 GLU A N 1
ATOM 721 C CA . GLU A 1 93 ? -4.222 -26.482 -29.376 1.00 91.75 93 GLU A CA 1
ATOM 722 C C . GLU A 1 93 ? -2.910 -27.252 -29.645 1.00 91.75 93 GLU A C 1
ATOM 724 O O . GLU A 1 93 ? -2.155 -26.897 -30.546 1.00 91.75 93 GLU A O 1
ATOM 729 N N . GLY A 1 94 ? -2.648 -28.343 -28.912 1.00 92.38 94 GLY A N 1
ATOM 730 C CA . GLY A 1 94 ? -1.418 -29.135 -29.029 1.00 92.38 94 GLY A CA 1
ATOM 731 C C . GLY A 1 94 ? -0.220 -28.529 -28.289 1.00 92.38 94 GLY A C 1
ATOM 732 O O . GLY A 1 94 ? 0.908 -28.991 -28.462 1.00 92.38 94 GLY A O 1
ATOM 733 N N . THR A 1 95 ? -0.453 -27.522 -27.447 1.00 93.56 95 THR A N 1
ATOM 734 C CA . THR A 1 95 ? 0.581 -26.834 -26.670 1.00 93.56 95 THR A CA 1
ATOM 735 C C . THR A 1 95 ? 0.907 -27.614 -25.398 1.00 93.56 95 THR A C 1
ATOM 737 O O . THR A 1 95 ? 0.024 -27.996 -24.629 1.00 93.56 95 THR A O 1
ATOM 740 N N . LEU A 1 96 ? 2.199 -27.841 -25.143 1.00 93.56 96 LEU A N 1
ATOM 741 C CA . LEU A 1 96 ? 2.655 -28.539 -23.940 1.00 93.56 96 LEU A CA 1
ATOM 742 C C . LEU A 1 96 ? 2.391 -27.700 -22.685 1.00 93.56 96 LEU A C 1
ATOM 744 O O . LEU A 1 96 ? 2.761 -26.528 -22.627 1.00 93.56 96 LEU A O 1
ATOM 748 N N . LEU A 1 97 ? 1.811 -28.327 -21.658 1.00 95.06 97 LEU A N 1
ATOM 749 C CA . LEU A 1 97 ? 1.682 -27.731 -20.331 1.00 95.06 97 LEU A CA 1
ATOM 750 C C . LEU A 1 97 ? 2.994 -27.914 -19.553 1.00 95.06 97 LEU A C 1
ATOM 752 O O . LEU A 1 97 ? 3.364 -29.033 -19.198 1.00 95.06 97 LEU A O 1
ATOM 756 N N . ALA A 1 98 ? 3.693 -26.814 -19.294 1.00 93.19 98 ALA A N 1
ATOM 757 C CA . ALA A 1 98 ? 4.924 -26.764 -18.516 1.00 93.19 98 ALA A CA 1
ATOM 758 C C . ALA A 1 98 ? 4.677 -26.315 -17.068 1.00 93.19 98 ALA A C 1
ATOM 760 O O . ALA A 1 98 ? 3.657 -25.709 -16.732 1.00 93.19 98 ALA A O 1
ATOM 761 N N . GLU A 1 99 ? 5.660 -26.575 -16.204 1.00 88.12 99 GLU A N 1
ATOM 762 C CA . GLU A 1 99 ? 5.701 -25.992 -14.865 1.00 88.12 99 GLU A CA 1
ATOM 763 C C . GLU A 1 99 ? 5.876 -24.469 -14.929 1.00 88.12 99 GLU A C 1
ATOM 765 O O . GLU A 1 99 ? 6.555 -23.936 -15.811 1.00 88.12 99 GLU A O 1
ATOM 770 N N . ASN A 1 100 ? 5.304 -23.765 -13.949 1.00 86.12 100 ASN A N 1
ATOM 771 C CA . ASN A 1 100 ? 5.444 -22.316 -13.851 1.00 86.12 100 ASN A CA 1
ATOM 772 C C . ASN A 1 100 ? 6.921 -21.899 -13.683 1.00 86.12 100 ASN A C 1
ATOM 774 O O . ASN A 1 100 ? 7.668 -22.565 -12.955 1.00 86.12 100 ASN A O 1
ATOM 778 N N . PRO A 1 101 ? 7.350 -20.778 -14.294 1.00 83.06 101 PRO A N 1
ATOM 779 C CA . PRO A 1 101 ? 8.664 -20.194 -14.058 1.00 83.06 101 PRO A CA 1
ATOM 780 C C . PRO A 1 101 ? 8.944 -19.980 -12.568 1.00 83.06 101 PRO A C 1
ATOM 782 O O . PRO A 1 101 ? 8.167 -19.357 -11.846 1.00 83.06 101 PRO A O 1
ATOM 785 N N . THR A 1 102 ? 10.094 -20.460 -12.109 1.00 79.94 102 THR A N 1
ATOM 786 C CA . THR A 1 102 ? 10.621 -20.201 -10.768 1.00 79.94 102 THR A CA 1
ATOM 787 C C . THR A 1 102 ? 12.069 -19.730 -10.866 1.00 79.94 102 THR A C 1
ATOM 789 O O . THR A 1 102 ? 12.701 -19.772 -11.922 1.00 79.94 102 THR A O 1
ATOM 792 N N . TRP A 1 103 ? 12.638 -19.290 -9.746 1.00 71.88 103 TRP A N 1
ATOM 793 C CA . TRP A 1 103 ? 14.072 -18.995 -9.670 1.00 71.88 103 TRP A CA 1
ATOM 794 C C . TRP A 1 103 ? 14.955 -20.242 -9.836 1.00 71.88 103 TRP A C 1
ATOM 796 O O . TRP A 1 103 ? 16.150 -20.106 -10.075 1.00 71.88 103 TRP A O 1
ATOM 806 N N . GLN A 1 104 ? 14.387 -21.442 -9.681 1.00 73.62 104 GLN A N 1
ATOM 807 C CA . GLN A 1 104 ? 15.123 -22.708 -9.672 1.00 73.62 104 GLN A CA 1
ATOM 808 C C . GLN A 1 104 ? 15.079 -23.437 -11.020 1.00 73.62 104 GLN A C 1
ATOM 810 O O . GLN A 1 104 ? 15.985 -24.215 -11.310 1.00 73.62 104 GLN A O 1
ATOM 815 N N . ASN A 1 105 ? 14.052 -23.196 -11.842 1.00 84.31 105 ASN A N 1
ATOM 816 C CA . ASN A 1 105 ? 13.934 -23.788 -13.172 1.00 84.31 105 ASN A CA 1
ATOM 817 C C . ASN A 1 105 ? 14.371 -22.811 -14.277 1.00 84.31 105 ASN A C 1
ATOM 819 O O . ASN A 1 105 ? 14.532 -21.603 -14.073 1.00 84.31 105 ASN A O 1
ATOM 823 N N . LYS A 1 106 ? 14.621 -23.371 -15.462 1.00 86.44 106 LYS A N 1
ATOM 824 C CA . LYS A 1 106 ? 15.077 -22.614 -16.633 1.00 86.44 106 LYS A CA 1
ATOM 825 C C . LYS A 1 106 ? 13.941 -21.915 -17.378 1.00 86.44 106 LYS A C 1
ATOM 827 O O . LYS A 1 106 ? 14.210 -21.002 -18.151 1.00 86.44 106 LYS A O 1
ATOM 832 N N . THR A 1 107 ? 12.698 -22.310 -17.116 1.00 88.75 107 THR A N 1
ATOM 833 C CA . THR A 1 107 ? 11.506 -21.790 -17.780 1.00 88.75 107 THR A CA 1
ATOM 834 C C . THR A 1 107 ? 11.352 -20.289 -17.541 1.00 88.75 107 THR A C 1
ATOM 836 O O . THR A 1 107 ? 11.507 -19.813 -16.411 1.00 88.75 107 THR A O 1
ATOM 839 N N . LYS A 1 108 ? 11.045 -19.532 -18.599 1.00 88.75 108 LYS A N 1
ATOM 840 C CA . LYS A 1 108 ? 10.766 -18.086 -18.537 1.00 88.75 108 LYS A CA 1
ATOM 841 C C . LYS A 1 108 ? 9.530 -17.731 -19.351 1.00 88.75 108 LYS A C 1
ATOM 843 O O . LYS A 1 108 ? 9.251 -18.387 -20.353 1.00 88.75 108 LYS A O 1
ATOM 848 N N . TYR A 1 109 ? 8.811 -16.697 -18.912 1.00 90.44 109 TYR A N 1
ATOM 849 C CA . TYR A 1 109 ? 7.681 -16.142 -19.653 1.00 90.44 109 TYR A CA 1
ATOM 850 C C . TYR A 1 109 ? 8.144 -15.555 -20.979 1.00 90.44 109 TYR A C 1
ATOM 852 O O . TYR A 1 109 ? 9.203 -14.936 -21.050 1.00 90.44 109 TYR A O 1
ATOM 860 N N . LEU A 1 110 ? 7.339 -15.746 -22.019 1.00 90.62 110 LEU A N 1
ATOM 861 C CA . LEU A 1 110 ? 7.661 -15.291 -23.365 1.00 90.62 110 LEU A CA 1
ATOM 862 C C . LEU A 1 110 ? 7.813 -13.763 -23.443 1.00 90.62 110 LEU A C 1
ATOM 864 O O . LEU A 1 110 ? 8.741 -13.266 -24.075 1.00 90.62 110 LEU A O 1
ATOM 868 N N . ASP A 1 111 ? 6.975 -13.028 -22.707 1.00 87.31 111 ASP A N 1
ATOM 869 C CA . ASP A 1 111 ? 6.959 -11.556 -22.664 1.00 87.31 111 ASP A CA 1
ATOM 870 C C . ASP A 1 111 ? 8.278 -10.954 -22.128 1.00 87.31 111 ASP A C 1
ATOM 872 O O . ASP A 1 111 ? 8.645 -9.810 -22.449 1.00 87.31 111 ASP A O 1
ATOM 876 N N . ASP A 1 112 ? 9.024 -11.757 -21.360 1.00 86.06 112 ASP A N 1
ATOM 877 C CA . ASP A 1 112 ? 10.330 -11.433 -20.783 1.00 86.06 112 ASP A CA 1
ATOM 878 C C . ASP A 1 112 ? 11.499 -11.806 -21.704 1.00 86.06 112 ASP A C 1
ATOM 880 O O . ASP A 1 112 ? 12.651 -11.566 -21.344 1.00 86.06 112 ASP A O 1
ATOM 884 N N . LEU A 1 113 ? 11.244 -12.387 -22.879 1.00 88.69 113 LEU A N 1
ATOM 885 C CA . LEU A 1 113 ? 12.271 -12.895 -23.787 1.00 88.69 113 LEU A CA 1
ATOM 886 C C . LEU A 1 113 ? 12.355 -12.090 -25.082 1.00 88.69 113 LEU A C 1
ATOM 888 O O . LEU A 1 113 ? 11.377 -11.516 -25.562 1.00 88.69 113 LEU A O 1
ATOM 892 N N . ARG A 1 114 ? 13.555 -12.032 -25.651 1.00 88.00 114 ARG A N 1
ATOM 893 C CA . ARG A 1 114 ? 13.882 -11.350 -26.902 1.00 88.00 114 ARG A CA 1
ATOM 894 C C . ARG A 1 114 ? 14.690 -12.255 -27.823 1.00 88.00 114 ARG A C 1
ATOM 896 O O . ARG A 1 114 ? 15.440 -13.108 -27.343 1.00 88.00 114 ARG A O 1
ATOM 903 N N . THR A 1 115 ? 14.530 -12.061 -29.129 1.00 84.06 115 THR A N 1
ATOM 904 C CA . THR A 1 115 ? 15.348 -12.724 -30.152 1.00 84.06 115 THR A CA 1
ATOM 905 C C . THR A 1 115 ? 16.777 -12.174 -30.120 1.00 84.06 115 THR A C 1
ATOM 907 O O . THR A 1 115 ? 17.051 -11.174 -29.445 1.00 84.06 115 THR A O 1
ATOM 910 N N . ASP A 1 116 ? 17.701 -12.798 -30.854 1.00 79.81 116 ASP A N 1
ATOM 911 C CA . ASP A 1 116 ? 19.067 -12.276 -31.030 1.00 79.81 116 ASP A CA 1
ATOM 912 C C . ASP A 1 116 ? 19.071 -10.837 -31.586 1.00 79.81 116 ASP A C 1
ATOM 914 O O . ASP A 1 116 ? 19.858 -9.995 -31.146 1.00 79.81 116 ASP A O 1
ATOM 918 N N . ASP A 1 117 ? 18.114 -10.520 -32.462 1.00 77.62 117 ASP A N 1
ATOM 919 C CA . ASP A 1 117 ? 17.902 -9.184 -33.034 1.00 77.62 117 ASP A CA 1
ATOM 920 C C . ASP A 1 117 ? 17.192 -8.209 -32.071 1.00 77.62 117 ASP A C 1
ATOM 922 O O . ASP A 1 117 ? 16.884 -7.071 -32.425 1.00 77.62 117 ASP A O 1
ATOM 926 N N . ARG A 1 118 ? 16.985 -8.625 -30.812 1.00 75.56 118 ARG A N 1
ATOM 927 C CA . ARG A 1 118 ? 16.305 -7.887 -29.732 1.00 75.56 118 ARG A CA 1
ATOM 928 C C . ARG A 1 118 ? 14.818 -7.625 -29.969 1.00 75.56 118 ARG A C 1
ATOM 930 O O . ARG A 1 118 ? 14.232 -6.782 -29.285 1.00 75.56 118 ARG A O 1
ATOM 937 N N . GLU A 1 119 ? 14.192 -8.361 -30.878 1.00 82.69 119 GLU A N 1
ATOM 938 C CA . GLU A 1 119 ? 12.753 -8.273 -31.116 1.00 82.69 119 GLU A CA 1
ATOM 939 C C . GLU A 1 119 ? 11.971 -9.034 -30.039 1.00 82.69 119 GLU A C 1
ATOM 941 O O . GLU A 1 119 ? 12.474 -9.982 -29.429 1.00 82.69 119 GLU A O 1
ATOM 946 N N . ALA A 1 120 ? 10.745 -8.587 -29.753 1.00 83.75 120 ALA A N 1
ATOM 947 C CA . ALA A 1 120 ? 9.850 -9.282 -28.832 1.00 83.75 120 ALA A CA 1
ATOM 948 C C . ALA A 1 120 ? 9.427 -10.628 -29.425 1.00 83.75 120 ALA A C 1
ATOM 950 O O . ALA A 1 120 ? 9.023 -10.689 -30.583 1.00 83.75 120 ALA A O 1
ATOM 951 N N . LEU A 1 121 ? 9.497 -11.696 -28.628 1.00 83.62 121 LEU A N 1
ATOM 952 C CA . LEU A 1 121 ? 8.921 -12.968 -29.040 1.00 83.62 121 LEU A CA 1
ATOM 953 C C . LEU A 1 121 ? 7.400 -12.884 -28.911 1.00 83.62 121 LEU A C 1
ATOM 955 O O . LEU A 1 121 ? 6.881 -12.694 -27.813 1.00 83.62 121 LEU A O 1
ATOM 959 N N . THR A 1 122 ? 6.696 -13.039 -30.029 1.00 86.75 122 THR A N 1
ATOM 960 C CA . THR A 1 122 ? 5.244 -13.236 -30.030 1.00 86.75 122 THR A CA 1
ATOM 961 C C . THR A 1 122 ? 4.912 -14.711 -29.843 1.00 86.75 122 THR A C 1
ATOM 963 O O . THR A 1 122 ? 5.753 -15.586 -30.078 1.00 86.75 122 THR A O 1
ATOM 966 N N . ILE A 1 123 ? 3.674 -14.996 -29.434 1.00 87.69 123 ILE A N 1
ATOM 967 C CA . ILE A 1 123 ? 3.185 -16.368 -29.259 1.00 87.69 123 ILE A CA 1
ATOM 968 C C . ILE A 1 123 ? 3.346 -17.138 -30.570 1.00 87.69 123 ILE A C 1
ATOM 970 O O . ILE A 1 123 ? 3.925 -18.222 -30.560 1.00 87.69 123 ILE A O 1
ATOM 974 N N . GLU A 1 124 ? 2.918 -16.545 -31.688 1.00 87.19 124 GLU A N 1
ATOM 975 C CA . GLU A 1 124 ? 3.000 -17.112 -33.037 1.00 87.19 124 GLU A CA 1
ATOM 976 C C . GLU A 1 124 ? 4.453 -17.318 -33.478 1.00 87.19 124 GLU A C 1
ATOM 978 O O . GLU A 1 124 ? 4.806 -18.386 -33.968 1.00 87.19 124 GLU A O 1
ATOM 983 N N . GLY A 1 125 ? 5.322 -16.328 -33.247 1.00 85.62 125 GLY A N 1
ATOM 984 C CA . GLY A 1 125 ? 6.734 -16.390 -33.633 1.00 85.62 125 GLY A CA 1
ATOM 985 C C . GLY A 1 125 ? 7.549 -17.421 -32.847 1.00 85.62 125 GLY A C 1
A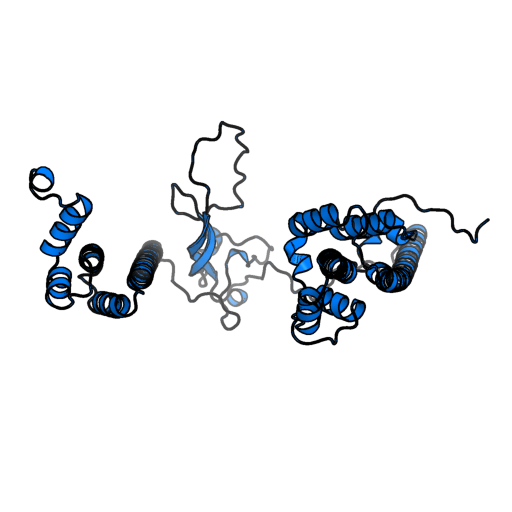TOM 986 O O . GLY A 1 125 ? 8.629 -17.811 -33.283 1.00 85.62 125 GLY A O 1
ATOM 987 N N . HIS A 1 126 ? 7.040 -17.882 -31.702 1.00 90.56 126 HIS A N 1
ATOM 988 C CA . HIS A 1 126 ? 7.685 -18.900 -30.877 1.00 90.56 126 HIS A CA 1
ATOM 989 C C . HIS A 1 126 ? 7.094 -20.307 -31.075 1.00 90.56 126 HIS A C 1
ATOM 991 O O . HIS A 1 126 ? 7.578 -21.230 -30.430 1.00 90.56 126 HIS A O 1
ATOM 997 N N . GLN A 1 127 ? 6.072 -20.515 -31.917 1.00 91.12 127 GLN A N 1
ATOM 998 C CA . GLN A 1 127 ? 5.392 -21.822 -32.053 1.00 91.12 127 GLN A CA 1
ATOM 999 C C . GLN A 1 127 ? 6.316 -22.958 -32.517 1.00 91.12 127 GLN A C 1
ATOM 1001 O O . GLN A 1 127 ? 6.183 -24.085 -32.048 1.00 91.12 127 GLN A O 1
ATOM 1006 N N . ASP A 1 128 ? 7.289 -22.655 -33.380 1.00 89.69 128 ASP A N 1
ATOM 1007 C CA . ASP A 1 128 ? 8.227 -23.646 -33.926 1.00 89.69 128 ASP A CA 1
ATOM 1008 C C . ASP A 1 128 ? 9.423 -23.939 -32.999 1.00 89.69 128 ASP A C 1
ATOM 1010 O O . ASP A 1 128 ? 10.243 -24.821 -33.275 1.00 89.69 128 ASP A O 1
ATOM 1014 N N . CYS A 1 129 ? 9.564 -23.202 -31.893 1.00 90.81 129 CYS A N 1
ATOM 1015 C CA . CYS A 1 129 ? 10.641 -23.428 -30.937 1.00 90.81 129 CYS A CA 1
ATOM 1016 C C . CYS A 1 129 ? 10.398 -24.744 -30.175 1.00 90.81 129 CYS A C 1
ATOM 1018 O O . CYS A 1 129 ? 9.333 -24.904 -29.577 1.00 90.81 129 CYS A O 1
ATOM 1020 N N . PRO A 1 130 ? 11.380 -25.666 -30.067 1.00 92.19 130 PRO A N 1
ATOM 1021 C CA . PRO A 1 130 ? 11.225 -26.872 -29.245 1.00 92.19 130 PRO A CA 1
ATOM 1022 C C . PRO A 1 130 ? 10.957 -26.573 -27.761 1.00 92.19 130 PRO A C 1
ATOM 1024 O O . PRO A 1 130 ? 10.497 -27.440 -27.020 1.00 92.19 130 PRO A O 1
ATOM 1027 N N . GLY A 1 131 ? 11.261 -25.348 -27.319 1.00 91.50 131 GLY A N 1
ATOM 1028 C CA . GLY A 1 131 ? 10.948 -24.843 -25.990 1.00 91.50 131 GLY A CA 1
ATOM 1029 C C . GLY A 1 131 ? 9.538 -24.279 -25.820 1.00 91.50 131 GLY A C 1
ATOM 1030 O O . GLY A 1 131 ? 9.220 -23.876 -24.702 1.00 91.50 131 GLY A O 1
ATOM 1031 N N . HIS A 1 132 ? 8.716 -24.225 -26.874 1.00 94.81 132 HIS A N 1
ATOM 1032 C CA . HIS A 1 132 ? 7.363 -23.674 -26.839 1.00 94.81 132 HIS A CA 1
ATOM 1033 C C . HIS A 1 132 ? 6.446 -24.479 -25.924 1.00 94.81 132 HIS A C 1
ATOM 1035 O O . HIS A 1 132 ? 6.156 -25.653 -26.160 1.00 94.81 132 HIS A O 1
ATOM 1041 N N . ALA A 1 133 ? 5.971 -23.823 -24.872 1.00 95.19 133 ALA A N 1
ATOM 1042 C CA . ALA A 1 133 ? 5.013 -24.384 -23.942 1.00 95.19 133 ALA A CA 1
ATOM 1043 C C . ALA A 1 133 ? 4.140 -23.273 -23.352 1.00 95.19 133 ALA A C 1
ATOM 1045 O O . ALA A 1 133 ? 4.403 -22.080 -23.517 1.00 95.19 133 ALA A O 1
ATOM 1046 N N . ALA A 1 134 ? 3.113 -23.678 -22.623 1.00 96.00 134 ALA A N 1
ATOM 1047 C CA . ALA A 1 134 ? 2.282 -22.798 -21.826 1.00 96.00 134 ALA A CA 1
ATOM 1048 C C . ALA A 1 134 ? 2.268 -23.267 -20.375 1.00 96.00 134 ALA A C 1
ATOM 1050 O O . ALA A 1 134 ? 2.433 -24.450 -20.089 1.00 96.00 134 ALA A O 1
ATOM 1051 N N . CYS A 1 135 ? 2.048 -22.349 -19.447 1.00 93.50 135 CYS A N 1
ATOM 1052 C CA . CYS A 1 135 ? 1.818 -22.661 -18.046 1.00 93.50 135 CYS A CA 1
ATOM 1053 C C . CYS A 1 135 ? 0.555 -21.945 -17.551 1.00 93.50 135 CYS A C 1
ATOM 1055 O O . CYS A 1 135 ? 0.110 -20.950 -18.132 1.00 93.50 135 CYS A O 1
ATOM 1057 N N . LEU A 1 136 ? -0.044 -22.472 -16.482 1.00 94.25 136 LEU A N 1
ATOM 1058 C CA . LEU A 1 136 ? -1.200 -21.851 -15.844 1.00 94.25 136 LEU A CA 1
ATOM 1059 C C . LEU A 1 136 ? -0.729 -20.963 -14.699 1.00 94.25 136 LEU A C 1
ATOM 1061 O O . LEU A 1 136 ? -0.251 -21.453 -13.672 1.00 94.25 136 LEU A O 1
ATOM 1065 N N . ALA A 1 137 ? -0.882 -19.656 -14.878 1.00 87.62 137 ALA A N 1
ATOM 1066 C CA . ALA A 1 137 ? -0.423 -18.654 -13.932 1.00 87.62 137 ALA A CA 1
ATOM 1067 C C . ALA A 1 137 ? -1.595 -17.835 -13.389 1.00 87.62 137 ALA A C 1
ATOM 1069 O O . ALA A 1 137 ? -2.528 -17.470 -14.108 1.00 87.62 137 ALA A O 1
ATOM 1070 N N . THR A 1 138 ? -1.534 -17.528 -12.096 1.00 87.88 138 THR A N 1
ATOM 1071 C CA . THR A 1 138 ? -2.432 -16.556 -11.476 1.00 87.88 138 THR A CA 1
ATOM 1072 C C . THR A 1 138 ? -2.010 -15.157 -11.910 1.00 87.88 138 THR A C 1
ATOM 1074 O O . THR A 1 138 ? -0.926 -14.698 -11.549 1.00 87.88 138 THR A O 1
ATOM 1077 N N . GLN A 1 139 ? -2.866 -14.481 -12.669 1.00 82.44 139 GLN A N 1
ATOM 1078 C CA . GLN A 1 139 ? -2.675 -13.097 -13.083 1.00 82.44 139 GLN A CA 1
ATOM 1079 C C . GLN A 1 139 ? -3.612 -12.192 -12.284 1.00 82.44 139 GLN A C 1
ATOM 1081 O O . GLN A 1 139 ? -4.761 -12.548 -12.030 1.00 82.44 139 GLN A O 1
ATOM 1086 N N . TRP A 1 140 ? -3.101 -11.040 -11.861 1.00 82.38 140 TRP A N 1
ATOM 1087 C CA . TRP A 1 140 ? -3.886 -9.999 -11.203 1.00 82.38 140 TRP A CA 1
ATOM 1088 C C . TRP A 1 140 ? -4.300 -8.960 -12.233 1.00 82.38 140 TRP A C 1
ATOM 1090 O O . TRP A 1 140 ? -3.502 -8.623 -13.105 1.00 82.38 140 TRP A O 1
ATOM 1100 N N . GLY A 1 141 ? -5.527 -8.472 -12.124 1.00 83.06 141 GLY A N 1
ATOM 1101 C CA . GLY A 1 141 ? -6.040 -7.433 -13.002 1.00 83.06 141 GLY A CA 1
ATOM 1102 C C . GLY A 1 141 ? -7.480 -7.075 -12.672 1.00 83.06 141 GLY A C 1
ATOM 1103 O O . GLY A 1 141 ? -8.105 -7.647 -11.771 1.00 83.06 141 GLY A O 1
ATOM 1104 N N . TYR A 1 142 ? -8.014 -6.129 -13.428 1.00 81.50 142 TYR A N 1
ATOM 1105 C CA . TYR A 1 142 ? -9.423 -5.780 -13.379 1.00 81.50 142 TYR A CA 1
ATOM 1106 C C . TYR A 1 142 ? -10.256 -6.827 -14.115 1.00 81.50 142 TYR A C 1
ATOM 1108 O O . TYR A 1 142 ? -9.981 -7.139 -15.266 1.00 81.50 142 TYR A O 1
ATOM 1116 N N . LEU A 1 143 ? -11.268 -7.385 -13.454 1.00 81.25 143 LEU A N 1
ATOM 1117 C CA . LEU A 1 143 ? -12.208 -8.314 -14.074 1.00 81.25 143 LEU A CA 1
ATOM 1118 C C . LEU A 1 143 ? -13.297 -7.537 -14.812 1.00 81.25 143 LEU A C 1
ATOM 1120 O O . LEU A 1 143 ? -14.002 -6.731 -14.198 1.00 81.25 143 LEU A O 1
ATOM 1124 N N . ASP A 1 144 ? -13.462 -7.824 -16.096 1.00 77.69 144 ASP A N 1
ATOM 1125 C CA . ASP A 1 144 ? -14.603 -7.367 -16.876 1.00 77.69 144 ASP A CA 1
ATOM 1126 C C . ASP A 1 144 ? -15.884 -8.039 -16.332 1.00 77.69 144 ASP A C 1
ATOM 1128 O O . ASP A 1 144 ? -15.971 -9.273 -16.299 1.00 77.69 144 ASP A O 1
ATOM 1132 N N . PRO A 1 145 ? -16.886 -7.260 -15.886 1.00 71.19 145 PRO A N 1
ATOM 1133 C CA . PRO A 1 145 ? -18.115 -7.791 -15.294 1.00 71.19 145 PRO A CA 1
ATOM 1134 C C . PRO A 1 145 ? -19.017 -8.523 -16.302 1.00 71.19 145 PRO A C 1
ATOM 1136 O O . PRO A 1 145 ? -19.873 -9.307 -15.892 1.00 71.19 145 PRO A O 1
ATOM 1139 N N . VAL A 1 146 ? -18.858 -8.259 -17.601 1.00 75.50 146 VAL A N 1
ATOM 1140 C CA . VAL A 1 146 ? -19.625 -8.862 -18.696 1.00 75.50 146 VAL A CA 1
ATOM 1141 C C . VAL A 1 146 ? -18.965 -10.157 -19.154 1.00 75.50 146 VAL A C 1
ATOM 1143 O O . VAL A 1 146 ? -19.643 -11.174 -19.296 1.00 75.50 146 VAL A O 1
ATOM 1146 N N . THR A 1 147 ? -17.652 -10.133 -19.391 1.00 77.88 147 THR A N 1
ATOM 1147 C CA . THR A 1 147 ? -16.939 -11.281 -19.977 1.00 77.88 147 THR A CA 1
ATOM 1148 C C . THR A 1 147 ? -16.330 -12.217 -18.935 1.00 77.88 147 THR A C 1
ATOM 1150 O O . THR A 1 147 ? -16.070 -13.383 -19.236 1.00 77.88 147 THR A O 1
ATOM 1153 N N . GLY A 1 148 ? -16.093 -11.743 -17.708 1.00 75.31 148 GLY A N 1
ATOM 1154 C CA . GLY A 1 148 ? -15.380 -12.502 -16.679 1.00 75.31 148 GLY A CA 1
ATOM 1155 C C . GLY A 1 148 ? -13.910 -12.771 -17.031 1.00 75.31 148 GLY A C 1
ATOM 1156 O O . GLY A 1 148 ? -13.295 -13.677 -16.458 1.00 75.31 148 GLY A O 1
ATOM 1157 N N . ALA A 1 149 ? -13.349 -12.025 -17.987 1.00 77.31 149 ALA A N 1
ATOM 1158 C CA . ALA A 1 149 ? -11.933 -12.034 -18.330 1.00 77.31 149 ALA A CA 1
ATOM 1159 C C . ALA A 1 149 ? -11.203 -10.872 -17.640 1.00 77.31 149 ALA A C 1
ATOM 1161 O O . ALA A 1 149 ? -11.823 -9.894 -17.224 1.00 77.31 149 ALA A O 1
ATOM 1162 N N . LEU A 1 150 ? -9.880 -10.987 -17.495 1.00 79.81 150 LEU A N 1
ATOM 1163 C CA . LEU A 1 150 ? -9.076 -9.837 -17.089 1.00 79.81 150 LEU A CA 1
ATOM 1164 C C . LEU A 1 150 ? -9.032 -8.833 -18.244 1.00 79.81 150 LEU A C 1
ATOM 1166 O O . LEU A 1 150 ? -8.799 -9.229 -19.385 1.00 79.81 150 LEU A O 1
ATOM 1170 N N . ILE A 1 151 ? -9.259 -7.563 -17.927 1.00 77.94 151 ILE A N 1
ATOM 1171 C CA . ILE A 1 151 ? -9.100 -6.436 -18.840 1.00 77.94 151 ILE A CA 1
ATOM 1172 C C . ILE A 1 151 ? -7.607 -6.271 -19.108 1.00 77.94 151 ILE A C 1
ATOM 1174 O O . ILE A 1 151 ? -6.800 -6.253 -18.175 1.00 77.94 151 ILE A O 1
ATOM 1178 N N . ASP A 1 152 ? -7.255 -6.180 -20.385 1.00 64.06 152 ASP A N 1
ATOM 1179 C CA . ASP A 1 152 ? -5.903 -5.856 -20.813 1.00 64.06 152 ASP A CA 1
ATOM 1180 C C . ASP A 1 152 ? -5.678 -4.348 -20.628 1.00 64.06 152 ASP A C 1
ATOM 1182 O O . ASP A 1 152 ? -6.336 -3.541 -21.284 1.00 64.06 152 ASP A O 1
ATOM 1186 N N . GLU A 1 153 ? -4.800 -3.969 -19.693 1.00 54.69 153 GLU A N 1
ATOM 1187 C CA . GLU A 1 153 ? -4.492 -2.561 -19.392 1.00 54.69 153 GLU A CA 1
ATOM 1188 C C . GLU A 1 153 ? -3.824 -1.839 -20.578 1.00 54.69 153 GLU A C 1
ATOM 1190 O O . GLU A 1 153 ? -3.817 -0.610 -20.604 1.00 54.69 153 GLU A O 1
ATOM 1195 N N . ASP A 1 154 ? -3.297 -2.582 -21.563 1.00 48.25 154 ASP A N 1
ATOM 1196 C CA . ASP A 1 154 ? -2.625 -2.030 -22.745 1.00 48.25 154 ASP A CA 1
ATOM 1197 C C . ASP A 1 154 ? -3.595 -1.678 -23.894 1.00 48.25 154 ASP A C 1
ATOM 1199 O O . ASP A 1 154 ? -3.182 -1.099 -24.904 1.00 48.25 154 ASP A O 1
ATOM 1203 N N . VAL A 1 155 ? -4.889 -1.997 -23.766 1.00 46.47 155 VAL A N 1
ATOM 1204 C CA . VAL A 1 155 ? -5.914 -1.518 -24.700 1.00 46.47 155 VAL A CA 1
ATOM 1205 C C . VAL A 1 155 ? -6.370 -0.147 -24.214 1.00 46.47 155 VAL A C 1
ATOM 1207 O O . VAL A 1 155 ? -7.102 -0.054 -23.231 1.00 46.47 155 VAL A O 1
ATOM 1210 N N . GLU A 1 156 ? -5.939 0.919 -24.900 1.00 40.88 156 GLU A N 1
ATOM 1211 C CA . GLU A 1 156 ? -6.515 2.257 -24.724 1.00 40.88 156 GLU A CA 1
ATOM 1212 C C . GLU A 1 156 ? -8.033 2.145 -24.911 1.00 40.88 156 GLU A C 1
ATOM 1214 O O . GLU A 1 156 ? -8.535 1.995 -26.025 1.00 40.88 156 GLU A O 1
ATOM 1219 N N . THR A 1 157 ? -8.781 2.150 -23.810 1.00 44.16 157 THR A N 1
ATOM 1220 C CA . THR A 1 157 ? -10.215 2.388 -23.877 1.00 44.16 157 THR A CA 1
ATOM 1221 C C . THR A 1 157 ? -10.354 3.846 -24.267 1.00 44.16 157 THR A C 1
ATOM 1223 O O . THR A 1 157 ? -10.024 4.710 -23.452 1.00 44.16 157 THR A O 1
ATOM 1226 N N . ASP A 1 158 ? -10.778 4.105 -25.508 1.00 45.19 158 ASP A N 1
ATOM 1227 C CA . ASP A 1 158 ? -11.227 5.427 -25.934 1.00 45.19 158 ASP A CA 1
ATOM 1228 C C . ASP A 1 158 ? -12.079 6.002 -24.795 1.00 45.19 158 ASP A C 1
ATOM 1230 O O . ASP A 1 158 ? -13.038 5.358 -24.355 1.00 45.19 158 ASP A O 1
ATOM 1234 N N . GLU A 1 159 ? -11.663 7.145 -24.246 1.00 44.34 159 GLU A N 1
ATOM 1235 C CA . GLU A 1 159 ? -12.419 7.877 -23.232 1.00 44.34 159 GLU A CA 1
ATOM 1236 C C . GLU A 1 159 ? -13.740 8.314 -23.882 1.00 44.34 159 GLU A C 1
ATOM 1238 O O . GLU A 1 159 ? -13.839 9.412 -24.411 1.00 44.34 159 GLU A O 1
ATOM 1243 N N . ASP A 1 160 ? -14.731 7.420 -23.924 1.00 44.19 160 ASP A N 1
ATOM 1244 C CA . ASP A 1 160 ? -16.096 7.743 -24.314 1.00 44.19 160 ASP A CA 1
ATOM 1245 C C . ASP A 1 160 ? -16.754 8.406 -23.105 1.00 44.19 160 ASP A C 1
ATOM 1247 O O . ASP A 1 160 ? -17.178 7.764 -22.142 1.00 44.19 160 ASP A O 1
ATOM 1251 N N . ASP A 1 161 ? -16.799 9.730 -23.153 1.00 44.00 161 ASP A N 1
ATOM 1252 C CA . ASP A 1 161 ? -17.484 10.656 -22.258 1.00 44.00 161 ASP A CA 1
ATOM 1253 C C . ASP A 1 161 ? -19.029 10.565 -22.372 1.00 44.00 161 ASP A C 1
ATOM 1255 O O . ASP A 1 161 ? -19.764 11.552 -22.259 1.00 44.00 161 ASP A O 1
ATOM 1259 N N . GLY A 1 162 ? -19.534 9.340 -22.553 1.00 45.09 162 GLY A N 1
ATOM 1260 C CA . GLY A 1 162 ? -20.942 8.966 -22.591 1.00 45.09 162 GLY A CA 1
ATOM 1261 C C . GLY A 1 162 ? -21.512 8.638 -21.207 1.00 45.09 162 GLY A C 1
ATOM 1262 O O . GLY A 1 162 ? -20.871 8.009 -20.373 1.00 45.09 162 GLY A O 1
ATOM 1263 N N . GLU A 1 163 ? -22.746 9.093 -20.976 1.00 45.81 163 GLU A N 1
ATOM 1264 C CA . GLU A 1 163 ? -23.546 8.990 -19.746 1.00 45.81 163 GLU A CA 1
ATOM 1265 C C . GLU A 1 163 ? -23.286 7.724 -18.899 1.00 45.81 163 GLU A C 1
ATOM 1267 O O . GLU A 1 163 ? -23.408 6.612 -19.412 1.00 45.81 163 GLU A O 1
ATOM 1272 N N . GLU A 1 164 ? -23.003 7.902 -17.592 1.00 44.81 164 GLU A N 1
ATOM 1273 C CA . GLU A 1 164 ? -22.869 6.840 -16.574 1.00 44.81 164 GLU A CA 1
ATOM 1274 C C . GLU A 1 164 ? -24.094 5.906 -16.595 1.00 44.81 164 GLU A C 1
ATOM 1276 O O . GLU A 1 164 ? -25.072 6.083 -15.863 1.00 44.81 164 GLU A O 1
ATOM 1281 N N . GLN A 1 165 ? -24.049 4.880 -17.440 1.00 46.97 165 GLN A N 1
ATOM 1282 C CA . GLN A 1 165 ? -24.889 3.709 -17.279 1.00 46.97 165 GLN A CA 1
ATOM 1283 C C . GLN A 1 165 ? -24.366 2.962 -16.054 1.00 46.97 165 GLN A C 1
ATOM 1285 O O . GLN A 1 165 ? -23.159 2.852 -15.854 1.00 46.97 165 GLN A O 1
ATOM 1290 N N . ASP A 1 166 ? -25.283 2.475 -15.220 1.00 49.75 166 ASP A N 1
ATOM 1291 C CA . ASP A 1 166 ? -25.038 1.698 -13.998 1.00 49.75 166 ASP A CA 1
ATOM 1292 C C . ASP A 1 166 ? -24.419 0.321 -14.334 1.00 49.75 166 ASP A C 1
ATOM 1294 O O . ASP A 1 166 ? -24.999 -0.739 -14.100 1.00 49.75 166 ASP A O 1
ATOM 1298 N N . THR A 1 167 ? -23.261 0.322 -14.995 1.00 57.47 167 THR A N 1
ATOM 1299 C CA . THR A 1 167 ? -22.467 -0.860 -15.300 1.00 57.47 167 THR A CA 1
ATOM 1300 C C . THR A 1 167 ? -21.610 -1.160 -14.082 1.00 57.47 167 THR A C 1
ATOM 1302 O O . THR A 1 167 ? -20.891 -0.288 -13.586 1.00 57.47 167 THR A O 1
ATOM 1305 N N . ALA A 1 168 ? -21.699 -2.394 -13.581 1.00 64.81 168 ALA A N 1
ATOM 1306 C CA . ALA A 1 168 ? -20.906 -2.856 -12.450 1.00 64.81 168 ALA A CA 1
ATOM 1307 C C . ALA A 1 168 ? -19.425 -2.497 -12.659 1.00 64.81 168 ALA A C 1
ATOM 1309 O O . ALA A 1 168 ? -18.849 -2.809 -13.695 1.00 64.81 168 ALA A O 1
ATOM 1310 N N . ARG A 1 169 ? -18.808 -1.809 -11.693 1.00 68.81 169 ARG A N 1
ATOM 1311 C CA . ARG A 1 169 ? -17.406 -1.390 -11.825 1.00 68.81 169 ARG A CA 1
ATOM 1312 C C . ARG A 1 169 ? -16.491 -2.619 -11.884 1.00 68.81 169 ARG A C 1
ATOM 1314 O O . ARG A 1 169 ? -16.715 -3.554 -11.110 1.00 68.81 169 ARG A O 1
ATOM 1321 N N . PRO A 1 170 ? -15.456 -2.612 -12.739 1.00 75.56 170 PRO A N 1
ATOM 1322 C CA . PRO A 1 170 ? -14.515 -3.716 -12.810 1.00 75.56 170 PRO A CA 1
ATOM 1323 C C . PRO A 1 170 ? -13.815 -3.907 -11.461 1.00 75.56 170 PRO A C 1
ATOM 1325 O O . PRO A 1 170 ? -13.426 -2.946 -10.791 1.00 75.56 170 PRO A O 1
ATOM 1328 N N . GLN A 1 171 ? -13.676 -5.161 -11.038 1.00 74.94 171 GLN A N 1
ATOM 1329 C CA . GLN A 1 171 ? -13.130 -5.505 -9.727 1.00 74.94 171 GLN A CA 1
ATOM 1330 C C . GLN A 1 171 ? -11.686 -5.980 -9.860 1.00 74.94 171 GLN A C 1
ATOM 1332 O O . GLN A 1 171 ? -11.408 -6.900 -10.626 1.00 74.94 171 GLN A O 1
ATOM 1337 N N . TRP A 1 172 ? -10.775 -5.403 -9.071 1.00 79.06 172 TRP A N 1
ATOM 1338 C CA . TRP A 1 172 ? -9.413 -5.922 -8.956 1.00 79.06 172 TRP A CA 1
ATOM 1339 C C . TRP A 1 172 ? -9.431 -7.303 -8.300 1.00 79.06 172 TRP A C 1
ATOM 1341 O O . TRP A 1 172 ? -9.858 -7.451 -7.151 1.00 79.06 172 TRP A O 1
ATOM 1351 N N . THR A 1 173 ? -8.980 -8.317 -9.027 1.00 81.44 173 THR A N 1
ATOM 1352 C CA . THR A 1 173 ? -8.969 -9.703 -8.559 1.00 81.44 173 THR A CA 1
ATOM 1353 C C . THR A 1 173 ? -7.824 -10.484 -9.196 1.00 81.44 173 THR A C 1
ATOM 1355 O O . THR A 1 173 ? -7.083 -9.974 -10.036 1.00 81.44 173 THR A O 1
ATOM 1358 N N . SER A 1 174 ? -7.661 -11.733 -8.774 1.00 82.88 174 SER A N 1
ATOM 1359 C CA . SER A 1 174 ? -6.744 -12.682 -9.391 1.00 82.88 174 SER A CA 1
ATOM 1360 C C . SER A 1 174 ? -7.510 -13.743 -10.165 1.00 82.88 174 SER A C 1
ATOM 1362 O O . SER A 1 174 ? -8.474 -14.305 -9.644 1.00 82.88 174 SER A O 1
ATOM 1364 N N . LEU A 1 175 ? -7.038 -14.079 -11.359 1.00 84.25 175 LEU A N 1
ATOM 1365 C CA . LEU A 1 175 ? -7.640 -15.092 -12.211 1.00 84.25 175 LEU A CA 1
ATOM 1366 C C . LEU A 1 175 ? -6.568 -16.047 -12.747 1.00 84.25 175 LEU A C 1
ATOM 1368 O O . LEU A 1 175 ? -5.459 -15.632 -13.082 1.00 84.25 175 LEU A O 1
ATOM 1372 N N . LEU A 1 176 ? -6.890 -17.340 -12.833 1.00 90.12 176 LEU A N 1
ATOM 1373 C CA . LEU A 1 176 ? -6.010 -18.314 -13.481 1.00 90.12 176 LEU A CA 1
ATOM 1374 C C . LEU A 1 176 ? -6.052 -18.098 -15.002 1.00 90.12 176 LEU A C 1
ATOM 1376 O O . LEU A 1 176 ? -7.132 -18.045 -15.595 1.00 90.12 176 LEU A O 1
ATOM 1380 N N . THR A 1 177 ? -4.897 -17.949 -15.639 1.00 89.81 177 THR A N 1
ATOM 1381 C CA . THR A 1 177 ? -4.768 -17.647 -17.073 1.00 89.81 177 THR A CA 1
ATOM 1382 C C . THR A 1 177 ? -3.684 -18.511 -17.710 1.00 89.81 177 THR A C 1
ATOM 1384 O O . THR A 1 177 ? -2.829 -19.063 -17.014 1.00 89.81 177 THR A O 1
ATOM 1387 N N . ILE A 1 178 ? -3.733 -18.643 -19.036 1.00 91.81 178 ILE A N 1
ATOM 1388 C CA . ILE A 1 178 ? -2.658 -19.252 -19.823 1.00 91.81 178 ILE A CA 1
ATOM 1389 C C . ILE A 1 178 ? -1.584 -18.192 -20.058 1.00 91.81 178 ILE A C 1
ATOM 1391 O O . ILE A 1 178 ? -1.881 -17.108 -20.557 1.00 91.81 178 ILE A O 1
ATOM 1395 N N . ARG A 1 179 ? -0.332 -18.520 -19.738 1.00 91.81 179 ARG A N 1
ATOM 1396 C CA . ARG A 1 179 ? 0.844 -17.725 -20.104 1.00 91.81 179 ARG A CA 1
ATOM 1397 C C . ARG A 1 179 ? 1.793 -18.588 -20.921 1.00 91.81 179 ARG A C 1
ATOM 1399 O O . ARG A 1 179 ? 2.070 -19.727 -20.548 1.00 91.81 179 ARG A O 1
ATOM 1406 N N . TYR A 1 180 ? 2.301 -18.045 -22.020 1.00 93.44 180 TYR A N 1
ATOM 1407 C CA . TYR A 1 180 ? 3.264 -18.746 -22.865 1.00 93.44 180 TYR A CA 1
ATOM 1408 C C . TYR A 1 180 ? 4.679 -18.596 -22.314 1.00 93.44 180 TYR A C 1
ATOM 1410 O O . TYR A 1 180 ? 5.058 -17.552 -21.771 1.00 93.44 180 TYR A O 1
ATOM 1418 N N . VAL A 1 181 ? 5.458 -19.665 -22.433 1.00 94.00 181 VAL A N 1
ATOM 1419 C CA . VAL A 1 181 ? 6.805 -19.777 -21.879 1.00 94.00 181 VAL A CA 1
ATOM 1420 C C . VAL A 1 181 ? 7.761 -20.420 -22.878 1.00 94.00 181 VAL A C 1
ATOM 1422 O O . VAL A 1 181 ? 7.358 -21.132 -23.800 1.00 94.00 181 VAL A O 1
ATOM 1425 N N . CYS A 1 182 ? 9.052 -20.210 -22.640 1.00 93.44 182 CYS A N 1
ATOM 1426 C CA . CYS A 1 182 ? 10.113 -21.030 -23.201 1.00 93.44 182 CYS A CA 1
ATOM 1427 C C . CYS A 1 182 ? 10.761 -21.860 -22.085 1.00 93.44 182 CYS A C 1
ATOM 1429 O O . CYS A 1 182 ? 11.142 -21.308 -21.048 1.00 93.44 182 CYS A O 1
ATOM 1431 N N . THR A 1 183 ? 10.867 -23.179 -22.272 1.00 93.75 183 THR A N 1
ATOM 1432 C CA . THR A 1 183 ? 11.377 -24.113 -21.246 1.00 93.75 183 THR A CA 1
ATOM 1433 C C . THR A 1 183 ? 12.890 -24.026 -21.026 1.00 93.75 183 THR A C 1
ATOM 1435 O O . THR A 1 183 ? 13.355 -24.270 -19.912 1.00 93.75 183 THR A O 1
ATOM 1438 N N . ASP A 1 184 ? 13.658 -23.634 -22.046 1.00 91.62 184 ASP A N 1
ATOM 1439 C CA . ASP A 1 184 ? 15.095 -23.351 -21.932 1.00 91.62 184 ASP A CA 1
ATOM 1440 C C . ASP A 1 184 ? 15.508 -22.213 -22.891 1.00 91.62 184 ASP A C 1
ATOM 1442 O O . ASP A 1 184 ? 16.053 -22.462 -23.967 1.00 91.62 184 ASP A O 1
ATOM 1446 N N . PRO A 1 185 ? 15.244 -20.945 -22.524 1.00 87.88 185 PRO A N 1
ATOM 1447 C CA . PRO A 1 185 ? 15.484 -19.799 -23.400 1.00 87.88 185 PRO A CA 1
ATOM 1448 C C . PRO A 1 185 ? 16.927 -19.721 -23.907 1.00 87.88 185 PRO A C 1
ATOM 1450 O O . PRO A 1 185 ? 17.155 -19.464 -25.084 1.00 87.88 185 PRO A O 1
ATOM 1453 N N . LEU A 1 186 ? 17.908 -19.999 -23.041 1.00 85.69 186 LEU A N 1
ATOM 1454 C CA . LEU A 1 186 ? 19.327 -19.923 -23.394 1.00 85.69 186 LEU A CA 1
ATOM 1455 C C . LEU A 1 186 ? 19.732 -21.016 -24.386 1.00 85.69 186 LEU A C 1
ATOM 1457 O O . LEU A 1 186 ? 20.532 -20.756 -25.281 1.00 85.69 186 LEU A O 1
ATOM 1461 N N . GLN A 1 187 ? 19.183 -22.227 -24.246 1.00 89.00 187 GLN A N 1
ATOM 1462 C CA . GLN A 1 187 ? 19.425 -23.310 -25.201 1.00 89.00 187 GLN A CA 1
ATOM 1463 C C . GLN A 1 187 ? 18.870 -22.984 -26.595 1.00 89.00 187 GLN A C 1
ATOM 1465 O O . GLN A 1 187 ? 19.470 -23.391 -27.590 1.00 89.00 187 GLN A O 1
ATOM 1470 N N . TYR A 1 188 ? 17.753 -22.254 -26.667 1.00 88.56 188 TYR A N 1
ATOM 1471 C CA . TYR A 1 188 ? 17.069 -21.915 -27.920 1.00 88.56 188 TYR A CA 1
ATOM 1472 C C . TYR A 1 188 ? 17.383 -20.503 -28.450 1.00 88.56 188 TYR A C 1
ATOM 1474 O O . TYR A 1 188 ? 16.743 -20.051 -29.396 1.00 88.56 188 TYR A O 1
ATOM 1482 N N . GLY A 1 189 ? 18.390 -19.819 -27.890 1.00 86.00 189 GLY A N 1
ATOM 1483 C CA . GLY A 1 189 ? 18.881 -18.534 -28.409 1.00 86.00 189 GLY A CA 1
ATOM 1484 C C . GLY A 1 189 ? 18.012 -17.321 -28.056 1.00 86.00 189 GLY A C 1
ATOM 1485 O O . GLY A 1 189 ? 17.957 -16.353 -28.808 1.00 86.00 189 GLY A O 1
ATOM 1486 N N . HIS A 1 190 ? 17.299 -17.361 -26.933 1.00 88.19 190 HIS A N 1
ATOM 1487 C CA . HIS A 1 190 ? 16.496 -16.245 -26.437 1.00 88.19 190 HIS A CA 1
ATOM 1488 C C . HIS A 1 190 ? 17.180 -15.547 -25.263 1.00 88.19 190 HIS A C 1
ATOM 1490 O O . HIS A 1 190 ? 17.736 -16.182 -24.362 1.00 88.19 190 HIS A O 1
ATOM 1496 N N . HIS A 1 191 ? 17.078 -14.221 -25.241 1.00 85.19 191 HIS A N 1
ATOM 1497 C CA . HIS A 1 191 ? 17.695 -13.364 -24.229 1.00 85.19 191 HIS A CA 1
ATOM 1498 C C . HIS A 1 191 ? 16.641 -12.693 -23.361 1.00 85.19 191 HIS A C 1
ATOM 1500 O O . HIS A 1 191 ? 15.529 -12.440 -23.807 1.00 85.19 191 HIS A O 1
ATOM 1506 N N . SER A 1 192 ? 16.991 -12.355 -22.122 1.00 82.00 192 SER A N 1
ATOM 1507 C CA . SER A 1 192 ? 16.106 -11.573 -21.251 1.00 82.00 192 SER A CA 1
ATOM 1508 C C . SER A 1 192 ? 15.882 -10.163 -21.815 1.00 82.00 192 SER A C 1
ATOM 1510 O O . SER A 1 192 ? 16.834 -9.468 -22.169 1.00 82.00 192 SER A O 1
ATOM 1512 N N . ARG A 1 193 ? 14.623 -9.710 -21.821 1.00 81.50 193 ARG A N 1
ATOM 1513 C CA . ARG A 1 193 ? 14.200 -8.323 -22.078 1.00 81.50 193 ARG A CA 1
ATOM 1514 C C . ARG A 1 193 ? 14.880 -7.351 -21.127 1.00 81.50 193 ARG A C 1
ATOM 1516 O O . ARG A 1 193 ? 15.222 -6.235 -21.516 1.00 81.50 193 ARG A O 1
ATOM 1523 N N . TYR A 1 194 ? 15.022 -7.757 -19.870 1.00 72.88 194 TYR A N 1
ATOM 1524 C CA . TYR A 1 194 ? 15.618 -6.924 -18.843 1.00 72.88 194 TYR A CA 1
ATOM 1525 C C . TYR A 1 194 ? 17.139 -7.057 -18.913 1.00 72.88 194 TYR A C 1
ATOM 1527 O O . TYR A 1 194 ? 17.648 -8.172 -18.744 1.00 72.88 194 TYR A O 1
ATOM 1535 N N . PRO A 1 195 ? 17.866 -5.953 -19.168 1.00 56.75 195 PRO A N 1
ATOM 1536 C CA . PRO A 1 195 ? 19.315 -5.961 -19.120 1.00 56.75 195 PRO A CA 1
ATOM 1537 C C . PRO A 1 195 ? 19.768 -6.253 -17.693 1.00 56.75 195 PRO A C 1
ATOM 1539 O O . PRO A 1 195 ? 19.191 -5.751 -16.726 1.00 56.75 195 PRO A O 1
ATOM 1542 N N . ASP A 1 196 ? 20.830 -7.040 -17.565 1.00 49.91 196 ASP A N 1
ATOM 1543 C CA . ASP A 1 196 ? 21.483 -7.268 -16.286 1.00 49.91 196 ASP A CA 1
ATOM 1544 C C . ASP A 1 196 ? 21.921 -5.905 -15.715 1.00 49.91 196 ASP A C 1
ATOM 1546 O O . ASP A 1 196 ? 22.731 -5.188 -16.319 1.00 49.91 196 ASP A O 1
ATOM 1550 N N . THR A 1 197 ? 21.349 -5.503 -14.572 1.00 44.75 197 THR A N 1
ATOM 1551 C CA . THR A 1 197 ? 21.475 -4.154 -13.976 1.00 44.75 197 THR A CA 1
ATOM 1552 C C . THR A 1 197 ? 22.912 -3.755 -13.603 1.00 44.75 197 THR A C 1
ATOM 1554 O O . THR A 1 197 ? 23.153 -2.654 -13.110 1.00 44.75 197 THR A O 1
ATOM 1557 N N . HIS A 1 198 ? 23.889 -4.623 -13.861 1.00 42.97 198 HIS A N 1
ATOM 1558 C CA . HIS A 1 198 ? 25.311 -4.393 -13.639 1.00 42.97 198 HIS A CA 1
ATOM 1559 C C . HIS A 1 198 ? 26.070 -3.754 -14.809 1.00 42.97 198 HIS A C 1
ATOM 1561 O O . HIS A 1 198 ? 27.257 -3.461 -14.661 1.00 42.97 198 HIS A O 1
ATOM 1567 N N . THR A 1 199 ? 25.430 -3.465 -15.945 1.00 42.00 199 THR A N 1
ATOM 1568 C CA . THR A 1 199 ? 26.106 -2.800 -17.072 1.00 42.00 199 THR A CA 1
ATOM 1569 C C . THR A 1 199 ? 25.698 -1.334 -17.202 1.00 42.00 199 THR A C 1
ATOM 1571 O O . THR A 1 199 ? 24.759 -0.954 -17.893 1.00 42.00 199 THR A O 1
ATOM 1574 N N . SER A 1 200 ? 26.447 -0.464 -16.522 1.00 42.03 200 SER A N 1
ATOM 1575 C CA . SER A 1 200 ? 26.385 0.981 -16.742 1.00 42.03 200 SER A CA 1
ATOM 1576 C C . SER A 1 200 ? 26.810 1.312 -18.175 1.00 42.03 200 SER A C 1
ATOM 1578 O O . SER A 1 200 ? 27.954 1.045 -18.548 1.00 42.03 200 SER A O 1
ATOM 1580 N N . ALA A 1 201 ? 25.912 1.923 -18.952 1.00 41.66 201 ALA A N 1
ATOM 1581 C CA . ALA A 1 201 ? 26.218 2.474 -20.269 1.00 41.66 201 ALA A CA 1
ATOM 1582 C C . ALA A 1 201 ? 27.494 3.337 -20.220 1.00 41.66 201 ALA A C 1
ATOM 1584 O O . ALA A 1 201 ? 27.698 4.123 -19.287 1.00 41.66 201 ALA A O 1
ATOM 1585 N N . ALA A 1 202 ? 28.367 3.168 -21.215 1.00 46.50 202 ALA A N 1
ATOM 1586 C CA . ALA A 1 202 ? 29.648 3.856 -21.292 1.00 46.50 202 ALA A CA 1
ATOM 1587 C C . ALA A 1 202 ? 29.441 5.381 -21.336 1.00 46.50 202 ALA A C 1
ATOM 1589 O O . ALA A 1 202 ? 28.996 5.934 -22.338 1.00 46.50 202 ALA A O 1
ATOM 1590 N N . ARG A 1 203 ? 29.760 6.072 -20.236 1.00 56.72 203 ARG A N 1
ATOM 1591 C CA . ARG A 1 203 ? 29.813 7.540 -20.201 1.00 56.72 203 ARG A CA 1
ATOM 1592 C C . ARG A 1 203 ? 31.017 8.017 -21.017 1.00 56.72 203 ARG A C 1
ATOM 1594 O O . ARG A 1 203 ? 32.130 7.549 -20.773 1.00 56.72 203 ARG A O 1
ATOM 1601 N N . THR A 1 204 ? 30.808 8.971 -21.925 1.00 59.41 204 THR A N 1
ATOM 1602 C CA . THR A 1 204 ? 31.880 9.676 -22.649 1.00 59.41 204 THR A CA 1
ATOM 1603 C C . THR A 1 204 ? 32.903 10.230 -21.657 1.00 59.41 204 THR A C 1
ATOM 1605 O O . THR A 1 204 ? 32.534 10.837 -20.646 1.00 59.41 204 THR A O 1
ATOM 1608 N N . LYS A 1 205 ? 34.197 9.984 -21.894 1.00 66.75 205 LYS A N 1
ATOM 1609 C CA . LYS A 1 205 ? 35.249 10.446 -20.983 1.00 66.75 205 LYS A CA 1
ATOM 1610 C C . LYS A 1 205 ? 35.395 11.959 -21.117 1.00 66.75 205 LYS A C 1
ATOM 1612 O O . LYS A 1 205 ? 35.330 12.504 -22.209 1.00 66.75 205 LYS A O 1
ATOM 1617 N N . LEU A 1 206 ? 35.670 12.636 -20.000 1.00 60.75 206 LEU A N 1
ATOM 1618 C CA . LEU A 1 206 ? 35.843 14.097 -19.952 1.00 60.75 206 LEU A CA 1
ATOM 1619 C C . LEU A 1 206 ? 36.941 14.610 -20.911 1.00 60.75 206 LEU A C 1
ATOM 1621 O O . LEU A 1 206 ? 36.895 15.761 -21.322 1.00 60.75 206 LEU A O 1
ATOM 1625 N N . ALA A 1 207 ? 37.913 13.755 -21.252 1.00 66.69 207 ALA A N 1
ATOM 1626 C CA . ALA A 1 207 ? 38.995 14.047 -22.192 1.00 66.69 207 ALA A CA 1
ATOM 1627 C C . ALA A 1 207 ? 38.531 14.151 -23.657 1.00 66.69 207 ALA A C 1
ATOM 1629 O O . ALA A 1 207 ? 39.215 14.783 -24.454 1.00 66.69 207 ALA A O 1
ATOM 1630 N N . ASP A 1 208 ? 37.371 13.576 -23.981 1.00 74.56 208 ASP A N 1
ATOM 1631 C CA . ASP A 1 208 ? 36.802 13.556 -25.332 1.00 74.56 208 ASP A CA 1
ATOM 1632 C C . ASP A 1 208 ? 35.779 14.697 -25.539 1.00 74.56 208 ASP A C 1
ATOM 1634 O O . ASP A 1 208 ? 35.151 14.788 -26.589 1.00 74.56 208 ASP A O 1
ATOM 1638 N N . MET A 1 209 ? 35.589 15.559 -24.529 1.00 74.75 209 MET A N 1
ATOM 1639 C CA . MET A 1 209 ? 34.648 16.689 -24.540 1.00 74.75 209 MET A CA 1
ATOM 1640 C C . MET A 1 209 ? 35.372 18.000 -24.876 1.00 74.75 209 MET A C 1
ATOM 1642 O O . MET A 1 209 ? 36.521 18.201 -24.473 1.00 74.75 209 MET A O 1
ATOM 1646 N N . SER A 1 210 ? 34.689 18.929 -25.545 1.00 82.50 210 SER A N 1
ATOM 1647 C CA . SER A 1 210 ? 35.202 20.282 -25.804 1.00 82.50 210 SER A CA 1
ATOM 1648 C C . SER A 1 210 ? 35.423 21.077 -24.507 1.00 82.50 210 SER A C 1
ATOM 1650 O O . SER A 1 210 ? 34.829 20.781 -23.470 1.00 82.50 210 SER A O 1
ATOM 1652 N N . GLU A 1 211 ? 36.250 22.128 -24.535 1.00 76.25 211 GLU A N 1
ATOM 1653 C CA . GLU A 1 211 ? 36.522 22.957 -23.344 1.00 76.25 211 GLU A CA 1
ATOM 1654 C C . GLU A 1 211 ? 35.245 23.558 -22.726 1.00 76.25 211 GLU A C 1
ATOM 1656 O O . GLU A 1 211 ? 35.090 23.555 -21.501 1.00 76.25 211 GLU A O 1
ATOM 1661 N N . ASN A 1 212 ? 34.294 23.993 -23.561 1.00 78.88 212 ASN A N 1
ATOM 1662 C CA . ASN A 1 212 ? 32.998 24.516 -23.119 1.00 78.88 212 ASN A CA 1
ATOM 1663 C C . ASN A 1 212 ? 32.164 23.442 -22.402 1.00 78.88 212 ASN A C 1
ATOM 1665 O O . ASN A 1 212 ? 31.593 23.695 -21.339 1.00 78.88 212 ASN A O 1
ATOM 1669 N N . GLU A 1 213 ? 32.127 22.222 -22.940 1.00 73.88 213 GLU A N 1
ATOM 1670 C CA . GLU A 1 213 ? 31.426 21.090 -22.327 1.00 73.88 213 GLU A CA 1
ATOM 1671 C C . GLU A 1 213 ? 32.098 20.649 -21.022 1.00 73.88 213 GLU A C 1
ATOM 1673 O O . GLU A 1 213 ? 31.416 20.344 -20.042 1.00 73.88 213 GLU A O 1
ATOM 1678 N N . GLN A 1 214 ? 33.431 20.685 -20.954 1.00 70.81 214 GLN A N 1
ATOM 1679 C CA . GLN A 1 214 ? 34.169 20.427 -19.719 1.00 70.81 214 GLN A CA 1
ATOM 1680 C C . GLN A 1 214 ? 33.880 21.494 -18.653 1.00 70.81 214 GLN A C 1
ATOM 1682 O O . GLN A 1 214 ? 33.700 21.157 -17.478 1.00 70.81 214 GLN A O 1
ATOM 1687 N N . GLN A 1 215 ? 33.818 22.777 -19.028 1.00 70.88 215 GLN A N 1
ATOM 1688 C CA . GLN A 1 215 ? 33.478 23.866 -18.110 1.00 70.88 215 GLN A CA 1
ATOM 1689 C C . GLN A 1 215 ? 32.041 23.728 -17.591 1.00 70.88 215 GLN A C 1
ATOM 1691 O O . GLN A 1 215 ? 31.825 23.841 -16.379 1.00 70.88 215 GLN A O 1
ATOM 1696 N N . ALA A 1 216 ? 31.087 23.411 -18.471 1.00 68.44 216 ALA A N 1
ATOM 1697 C CA . ALA A 1 216 ? 29.696 23.148 -18.112 1.00 68.44 216 ALA A CA 1
ATOM 1698 C C . ALA A 1 216 ? 29.567 21.929 -17.181 1.00 68.44 216 ALA A C 1
ATOM 1700 O O . ALA A 1 216 ? 28.938 22.027 -16.128 1.00 68.44 216 ALA A O 1
ATOM 1701 N N . ALA A 1 217 ? 30.239 20.815 -17.489 1.00 68.56 217 ALA A N 1
ATOM 1702 C CA . ALA A 1 217 ? 30.241 19.614 -16.653 1.00 68.56 217 ALA A CA 1
ATOM 1703 C C . ALA A 1 217 ? 30.851 19.875 -15.264 1.00 68.56 217 ALA A C 1
ATOM 1705 O O . ALA A 1 217 ? 30.327 19.420 -14.243 1.00 68.56 217 ALA A O 1
ATOM 1706 N N . ARG A 1 218 ? 31.940 20.655 -15.190 1.00 72.50 218 ARG A N 1
ATOM 1707 C CA . ARG A 1 218 ? 32.534 21.086 -13.912 1.00 72.50 218 ARG A CA 1
ATOM 1708 C C . ARG A 1 218 ? 31.580 21.986 -13.125 1.00 72.50 218 ARG A C 1
ATOM 1710 O O . ARG A 1 218 ? 31.484 21.819 -11.912 1.00 72.50 218 ARG A O 1
ATOM 1717 N N . ALA A 1 219 ? 30.880 22.913 -13.782 1.00 64.62 219 ALA A N 1
ATOM 1718 C CA . ALA A 1 219 ? 29.899 23.788 -13.139 1.00 64.62 219 ALA A CA 1
ATOM 1719 C C . ALA A 1 219 ? 28.699 23.002 -12.589 1.00 64.62 219 ALA A C 1
ATOM 1721 O O . ALA A 1 219 ? 28.371 23.154 -11.415 1.00 64.62 219 ALA A O 1
ATOM 1722 N N . GLN A 1 220 ? 28.126 22.090 -13.379 1.00 69.12 220 GLN A N 1
ATOM 1723 C CA . GLN A 1 220 ? 27.049 21.196 -12.939 1.00 69.12 220 GLN A CA 1
ATOM 1724 C C . GLN A 1 220 ? 27.486 20.331 -11.754 1.00 69.12 220 GLN A C 1
ATOM 1726 O O . GLN A 1 220 ? 26.767 20.203 -10.765 1.00 69.12 220 GLN A O 1
ATOM 1731 N N . ARG A 1 221 ? 28.702 19.770 -11.806 1.00 70.38 221 ARG A N 1
ATOM 1732 C CA . ARG A 1 221 ? 29.246 18.990 -10.690 1.00 70.38 221 ARG A CA 1
ATOM 1733 C C . ARG A 1 221 ? 29.392 19.834 -9.422 1.00 70.38 221 ARG A C 1
ATOM 1735 O O . ARG A 1 221 ? 29.111 19.322 -8.341 1.00 70.38 221 ARG A O 1
ATOM 1742 N N . ARG A 1 222 ? 29.826 21.095 -9.537 1.00 74.00 222 ARG A N 1
ATOM 1743 C CA . ARG A 1 222 ? 29.896 22.019 -8.394 1.00 74.00 222 ARG A CA 1
ATOM 1744 C C . ARG A 1 222 ? 28.509 22.299 -7.811 1.00 74.00 222 ARG A C 1
ATOM 1746 O O . ARG A 1 222 ? 28.361 22.099 -6.611 1.00 74.00 222 ARG A O 1
ATOM 1753 N N . ASP A 1 223 ? 27.510 22.633 -8.636 1.00 76.31 223 ASP A N 1
ATOM 1754 C CA . ASP A 1 223 ? 26.119 22.866 -8.189 1.00 76.31 223 ASP A CA 1
ATOM 1755 C C . ASP A 1 223 ? 25.553 21.652 -7.438 1.00 76.31 223 ASP A C 1
ATOM 1757 O O . ASP A 1 223 ? 24.986 21.791 -6.358 1.00 76.31 223 ASP A O 1
ATOM 1761 N N . VAL A 1 224 ? 25.779 20.437 -7.953 1.00 78.38 224 VAL A N 1
ATOM 1762 C CA . VAL A 1 224 ? 25.332 19.196 -7.298 1.00 78.38 224 VAL A CA 1
ATOM 1763 C C . VAL A 1 224 ? 26.001 19.002 -5.937 1.00 78.38 224 VAL A C 1
ATOM 1765 O O . VAL A 1 224 ? 25.333 18.647 -4.966 1.00 78.38 224 VAL A O 1
ATOM 1768 N N . ILE A 1 225 ? 27.320 19.198 -5.849 1.00 75.94 225 ILE A N 1
ATOM 1769 C CA . ILE A 1 225 ? 28.063 19.040 -4.589 1.00 75.94 225 ILE A CA 1
ATOM 1770 C C . ILE A 1 225 ? 27.589 20.071 -3.562 1.00 75.94 225 ILE A C 1
ATOM 1772 O O . ILE A 1 225 ? 27.333 19.716 -2.409 1.00 75.94 225 ILE A O 1
ATOM 1776 N N . GLU A 1 226 ? 27.461 21.326 -3.981 1.00 78.62 226 GLU A N 1
ATOM 1777 C CA . GLU A 1 226 ? 27.025 22.430 -3.136 1.00 78.62 226 GLU A CA 1
ATOM 1778 C C . GLU A 1 226 ? 25.583 22.242 -2.663 1.00 78.62 226 GLU A C 1
ATOM 1780 O O . GLU A 1 226 ? 25.334 22.269 -1.460 1.00 78.62 226 GLU A O 1
ATOM 1785 N N . SER A 1 227 ? 24.658 21.929 -3.572 1.00 81.81 227 SER A N 1
ATOM 1786 C CA . SER A 1 227 ? 23.253 21.674 -3.247 1.00 81.81 227 SER A CA 1
ATOM 1787 C C . SER A 1 227 ? 23.092 20.469 -2.313 1.00 81.81 227 SER A C 1
ATOM 1789 O O . SER A 1 227 ? 22.362 20.543 -1.326 1.00 81.81 227 SER A O 1
ATOM 1791 N N . ASN A 1 228 ? 23.840 19.378 -2.524 1.00 84.88 228 ASN A N 1
ATOM 1792 C CA . ASN A 1 228 ? 23.822 18.225 -1.614 1.00 84.88 228 ASN A CA 1
ATOM 1793 C C . ASN A 1 228 ? 24.368 18.562 -0.218 1.00 84.88 228 ASN A C 1
ATOM 1795 O O . ASN A 1 228 ? 23.857 18.069 0.797 1.00 84.88 228 ASN A O 1
ATOM 1799 N N . ARG A 1 229 ? 25.408 19.402 -0.151 1.00 85.00 229 ARG A N 1
ATOM 1800 C CA . ARG A 1 229 ? 25.952 19.905 1.115 1.00 85.00 229 ARG A CA 1
ATOM 1801 C C . ARG A 1 229 ? 24.938 20.809 1.816 1.00 85.00 229 ARG A C 1
ATOM 1803 O O . ARG A 1 229 ? 24.695 20.612 3.005 1.00 85.00 229 ARG A O 1
ATOM 1810 N N . ALA A 1 230 ? 24.320 21.736 1.088 1.00 84.25 230 ALA A N 1
ATOM 1811 C CA . ALA A 1 230 ? 23.284 22.626 1.596 1.00 84.25 230 ALA A CA 1
ATOM 1812 C C . ALA A 1 230 ? 22.081 21.836 2.129 1.00 84.25 230 ALA A C 1
ATOM 1814 O O . ALA A 1 230 ? 21.628 22.112 3.237 1.00 84.25 230 ALA A O 1
ATOM 1815 N N . TRP A 1 231 ? 21.622 20.802 1.413 1.00 90.44 231 TRP A N 1
ATOM 1816 C CA . TRP A 1 231 ? 20.512 19.950 1.856 1.00 90.44 231 TRP A CA 1
ATOM 1817 C C . TRP A 1 231 ? 20.820 19.256 3.179 1.00 90.44 231 TRP A C 1
ATOM 1819 O O . TRP A 1 231 ? 20.005 19.265 4.095 1.00 90.44 231 TRP A O 1
ATOM 1829 N N . THR A 1 232 ? 22.027 18.697 3.304 1.00 87.81 232 THR A N 1
ATOM 1830 C CA . THR A 1 232 ? 22.467 18.018 4.532 1.00 87.81 232 THR A CA 1
ATOM 1831 C C . THR A 1 232 ? 22.531 18.987 5.719 1.00 87.81 232 THR A C 1
ATOM 1833 O O . THR A 1 232 ? 22.183 18.624 6.844 1.00 87.81 232 THR A O 1
ATOM 1836 N N . SER A 1 233 ? 22.966 20.229 5.490 1.00 89.56 233 SER A N 1
ATOM 1837 C CA . SER A 1 233 ? 22.935 21.279 6.513 1.00 89.56 233 SER A CA 1
ATOM 1838 C C . SER A 1 233 ? 21.499 21.658 6.884 1.00 89.56 233 SER A C 1
ATOM 1840 O O . SER A 1 233 ? 21.175 21.712 8.068 1.00 89.56 233 SER A O 1
ATOM 1842 N N . ALA A 1 234 ? 20.633 21.860 5.890 1.00 94.50 234 ALA A N 1
ATOM 1843 C CA . ALA A 1 234 ? 19.233 22.212 6.087 1.00 94.50 234 ALA A CA 1
ATOM 1844 C C . ALA A 1 234 ? 18.469 21.129 6.866 1.00 94.50 234 ALA A C 1
ATOM 1846 O O . ALA A 1 234 ? 17.759 21.449 7.811 1.00 94.50 234 ALA A O 1
ATOM 1847 N N . GLU A 1 235 ? 18.699 19.847 6.572 1.00 94.06 235 GLU A N 1
ATOM 1848 C CA . GLU A 1 235 ? 18.124 18.710 7.309 1.00 94.06 235 GLU A CA 1
ATOM 1849 C C . GLU A 1 235 ? 18.442 18.776 8.813 1.00 94.06 235 GLU A C 1
ATOM 1851 O O . GLU A 1 235 ? 17.569 18.604 9.665 1.00 94.06 235 GLU A O 1
ATOM 1856 N N . ARG A 1 236 ? 19.687 19.108 9.179 1.00 94.12 236 ARG A N 1
ATOM 1857 C CA . ARG A 1 236 ? 20.071 19.280 10.592 1.00 94.12 236 ARG A CA 1
ATOM 1858 C C . ARG A 1 236 ? 19.317 20.431 11.258 1.00 94.12 236 ARG A C 1
ATOM 1860 O O . ARG A 1 236 ? 18.906 20.299 12.417 1.00 94.12 236 ARG A O 1
ATOM 1867 N N . VAL A 1 237 ? 19.137 21.539 10.542 1.00 96.12 237 VAL A N 1
ATOM 1868 C CA . VAL A 1 237 ? 18.394 22.709 11.029 1.00 96.12 237 VAL A CA 1
ATOM 1869 C C . VAL A 1 237 ? 16.908 22.369 11.175 1.00 96.12 237 VAL A C 1
ATOM 1871 O O . VAL A 1 237 ? 16.364 22.579 12.261 1.00 96.12 237 VAL A O 1
ATOM 1874 N N . ARG A 1 238 ? 16.278 21.742 10.169 1.00 96.50 238 ARG A N 1
ATOM 1875 C CA . ARG A 1 238 ? 14.884 21.264 10.222 1.00 96.50 238 ARG A CA 1
ATOM 1876 C C . ARG A 1 238 ? 14.639 20.344 11.401 1.00 96.50 238 ARG A C 1
ATOM 1878 O O . ARG A 1 238 ? 13.739 20.600 12.192 1.00 96.50 238 ARG A O 1
ATOM 1885 N N . ARG A 1 239 ? 15.459 19.306 11.584 1.00 94.75 239 ARG A N 1
ATOM 1886 C CA . ARG A 1 239 ? 15.289 18.350 12.695 1.00 94.75 239 ARG A CA 1
ATOM 1887 C C . ARG A 1 239 ? 15.432 19.012 14.058 1.00 94.75 239 ARG A C 1
ATOM 1889 O O . ARG A 1 239 ? 14.720 18.656 14.994 1.00 94.75 239 ARG A O 1
ATOM 1896 N N . THR A 1 240 ? 16.329 19.987 14.178 1.00 95.06 240 THR A N 1
ATOM 1897 C CA . THR A 1 240 ? 16.478 20.774 15.409 1.00 95.06 240 THR A CA 1
ATOM 1898 C C . THR A 1 240 ? 15.248 21.646 15.651 1.00 95.06 240 THR A C 1
ATOM 1900 O O . THR A 1 240 ? 14.701 21.641 16.751 1.00 95.06 240 THR A O 1
ATOM 1903 N N . TRP A 1 241 ? 14.766 22.333 14.615 1.00 96.94 241 TRP A N 1
ATOM 1904 C CA . TRP A 1 241 ? 13.555 23.144 14.676 1.00 96.94 241 TRP A CA 1
ATOM 1905 C C . TRP A 1 241 ? 12.315 22.305 15.016 1.00 96.94 241 TRP A C 1
ATOM 1907 O O . TRP A 1 241 ? 11.548 22.695 15.893 1.00 96.94 241 TRP A O 1
ATOM 1917 N N . LEU A 1 242 ? 12.158 21.120 14.411 1.00 95.94 242 LEU A N 1
ATOM 1918 C CA . LEU A 1 242 ? 11.049 20.195 14.661 1.00 95.94 242 LEU A CA 1
ATOM 1919 C C . LEU A 1 242 ? 10.969 19.798 16.133 1.00 95.94 242 LEU A C 1
ATOM 1921 O O . LEU A 1 242 ? 9.885 19.843 16.707 1.00 95.94 242 LEU A O 1
ATOM 1925 N N . ARG A 1 243 ? 12.104 19.473 16.770 1.00 94.00 243 ARG A N 1
ATOM 1926 C CA . ARG A 1 243 ? 12.139 19.146 18.208 1.00 94.00 243 ARG A CA 1
ATOM 1927 C C . ARG A 1 243 ? 11.583 20.281 19.069 1.00 94.00 243 ARG A C 1
ATOM 1929 O O . ARG A 1 243 ? 10.832 20.022 20.004 1.00 94.00 243 ARG A O 1
ATOM 1936 N N . THR A 1 244 ? 11.902 21.529 18.734 1.00 94.31 244 THR A N 1
ATOM 1937 C CA . THR A 1 244 ? 11.357 22.706 19.427 1.00 94.31 244 THR A CA 1
ATOM 1938 C C . THR A 1 244 ? 9.879 22.922 19.097 1.00 94.31 244 THR A C 1
ATOM 1940 O O . THR A 1 244 ? 9.078 23.236 19.976 1.00 94.31 244 THR A O 1
ATOM 1943 N N . PHE A 1 245 ? 9.494 22.736 17.835 1.00 94.44 245 PHE A N 1
ATOM 1944 C CA . PHE A 1 245 ? 8.132 22.941 17.350 1.00 94.44 245 PHE A CA 1
ATOM 1945 C C . PHE A 1 245 ? 7.123 21.993 18.011 1.00 94.44 245 PHE A C 1
ATOM 1947 O O . PHE A 1 245 ? 6.046 22.427 18.425 1.00 94.44 245 PHE A O 1
ATOM 1954 N N . VAL A 1 246 ? 7.480 20.718 18.181 1.00 92.19 246 VAL A N 1
ATOM 1955 C CA . VAL A 1 246 ? 6.575 19.695 18.734 1.00 92.19 246 VAL A CA 1
ATOM 1956 C C . VAL A 1 246 ? 6.461 19.710 20.261 1.00 92.19 246 VAL A C 1
ATOM 1958 O O . VAL A 1 246 ? 5.619 19.008 20.823 1.00 92.19 246 VAL A O 1
ATOM 1961 N N . ALA A 1 247 ? 7.283 20.511 20.947 1.00 92.62 247 ALA A N 1
ATOM 1962 C CA . ALA A 1 247 ? 7.219 20.690 22.399 1.00 92.62 247 ALA A CA 1
ATOM 1963 C C . ALA A 1 247 ? 5.975 21.486 22.850 1.00 92.62 247 ALA A C 1
ATOM 1965 O O . ALA A 1 247 ? 5.692 21.603 24.044 1.00 92.62 247 ALA A O 1
ATOM 1966 N N . ARG A 1 248 ? 5.219 22.045 21.898 1.00 93.31 248 ARG A N 1
ATOM 1967 C CA . ARG A 1 248 ? 3.978 22.785 22.145 1.00 93.31 248 ARG A CA 1
ATOM 1968 C C . ARG A 1 248 ? 2.881 21.866 22.694 1.00 93.31 248 ARG A C 1
ATOM 1970 O O . ARG A 1 248 ? 2.782 20.691 22.351 1.00 93.31 248 ARG A O 1
ATOM 1977 N N . LYS A 1 249 ? 2.017 22.430 23.544 1.00 92.19 249 LYS A N 1
ATOM 1978 C CA . LYS A 1 249 ? 0.870 21.711 24.130 1.00 92.19 249 LYS A CA 1
ATOM 1979 C C . LYS A 1 249 ? -0.352 21.688 23.215 1.00 92.19 249 LYS A C 1
ATOM 1981 O O . LYS A 1 249 ? -1.163 20.776 23.324 1.00 92.19 249 LYS A O 1
ATOM 1986 N N . THR A 1 250 ? -0.477 22.690 22.349 1.00 96.06 250 THR A N 1
ATOM 1987 C CA . THR A 1 250 ? -1.624 22.880 21.463 1.00 96.06 250 THR A CA 1
ATOM 1988 C C . THR A 1 250 ? -1.200 22.796 19.999 1.00 96.06 250 THR A C 1
ATOM 1990 O O . THR A 1 250 ? -0.083 23.206 19.658 1.00 96.06 250 THR A O 1
ATOM 1993 N N . PRO A 1 251 ? -2.065 22.254 19.127 1.00 94.88 251 PRO A N 1
ATOM 1994 C CA . PRO A 1 251 ? -1.786 22.178 17.705 1.00 94.88 251 PRO A CA 1
ATOM 1995 C C . PRO A 1 251 ? -1.835 23.590 17.111 1.00 94.88 251 PRO A C 1
ATOM 1997 O O . PRO A 1 251 ? -2.773 24.343 17.390 1.00 94.88 251 PRO A O 1
ATOM 2000 N N . PRO A 1 252 ? -0.842 23.990 16.305 1.00 95.69 252 PRO A N 1
ATOM 2001 C CA . PRO A 1 252 ? -0.883 25.292 15.666 1.00 95.69 252 PRO A CA 1
ATOM 2002 C C . PRO A 1 252 ? -1.925 25.335 14.541 1.00 95.69 252 PRO A C 1
ATOM 2004 O O . PRO A 1 252 ? -2.413 24.307 14.056 1.00 95.69 252 PRO A O 1
ATOM 2007 N N . LYS A 1 253 ? -2.268 26.551 14.108 1.00 96.19 253 LYS A N 1
ATOM 2008 C CA . LYS A 1 253 ? -3.253 26.776 13.045 1.00 96.19 253 LYS A CA 1
ATOM 2009 C C . LYS A 1 253 ? -2.843 26.042 11.763 1.00 96.19 253 LYS A C 1
ATOM 2011 O O . LYS A 1 253 ? -1.682 26.075 11.367 1.00 96.19 253 LYS A O 1
ATOM 2016 N N . GLY A 1 254 ? -3.816 25.398 11.121 1.00 96.19 254 GLY A N 1
ATOM 2017 C CA . GLY A 1 254 ? -3.613 24.639 9.883 1.00 96.19 254 GLY A CA 1
ATOM 2018 C C . GLY A 1 254 ? -3.220 23.173 10.085 1.00 96.19 254 GLY A C 1
ATOM 2019 O O . GLY A 1 254 ? -3.277 22.415 9.124 1.00 96.19 254 GLY A O 1
ATOM 2020 N N . SER A 1 255 ? -2.908 22.736 11.314 1.00 97.31 255 SER A N 1
ATOM 2021 C CA . SER A 1 255 ? -2.503 21.342 11.576 1.00 97.31 255 SER A CA 1
ATOM 2022 C C . SER A 1 255 ? -3.558 20.321 11.150 1.00 97.31 255 SER A C 1
ATOM 2024 O O . SER A 1 255 ? -3.213 19.314 10.552 1.00 97.31 255 SER A O 1
ATOM 2026 N N . ALA A 1 256 ? -4.841 20.581 11.421 1.00 97.12 256 ALA A N 1
ATOM 2027 C CA . ALA A 1 256 ? -5.918 19.655 11.067 1.00 97.12 256 ALA A CA 1
ATOM 2028 C C . ALA A 1 256 ? -6.060 19.472 9.546 1.00 97.12 256 ALA A C 1
ATOM 2030 O O . ALA A 1 256 ? -6.191 18.345 9.080 1.00 97.12 256 ALA A O 1
ATOM 2031 N N . ALA A 1 257 ? -5.979 20.565 8.779 1.00 97.88 257 ALA A N 1
ATOM 2032 C CA . ALA A 1 257 ? -6.037 20.512 7.319 1.00 97.88 257 ALA A CA 1
ATOM 2033 C C . ALA A 1 257 ? -4.824 19.769 6.741 1.00 97.88 257 ALA A C 1
ATOM 2035 O O . ALA A 1 257 ? -4.994 18.875 5.921 1.00 97.88 257 ALA A O 1
ATOM 2036 N N . PHE A 1 258 ? -3.621 20.069 7.243 1.00 98.12 258 PHE A N 1
ATOM 2037 C CA . PHE A 1 258 ? -2.397 19.378 6.835 1.00 98.12 258 PHE A CA 1
ATOM 2038 C C . PHE A 1 258 ? -2.447 17.875 7.139 1.00 98.12 258 PHE A C 1
ATOM 2040 O O . PHE A 1 258 ? -2.066 17.066 6.303 1.00 98.12 258 PHE A O 1
ATOM 2047 N N . LEU A 1 259 ? -2.948 17.487 8.317 1.00 97.88 259 LEU A N 1
ATOM 2048 C CA . LEU A 1 259 ? -3.126 16.080 8.685 1.00 97.88 259 LEU A CA 1
ATOM 2049 C C . LEU A 1 259 ? -4.116 15.363 7.759 1.00 97.88 259 LEU A C 1
ATOM 2051 O O . LEU A 1 259 ? -3.834 14.248 7.329 1.00 97.88 259 LEU A O 1
ATOM 2055 N N . ALA A 1 260 ? -5.257 15.987 7.456 1.00 97.88 260 ALA A N 1
ATOM 2056 C CA . ALA A 1 260 ? -6.260 15.407 6.567 1.00 97.88 260 ALA A CA 1
ATOM 2057 C C . ALA A 1 260 ? -5.709 15.212 5.146 1.00 97.88 260 ALA A C 1
ATOM 2059 O O . ALA A 1 260 ? -5.862 14.138 4.571 1.00 97.88 260 ALA A O 1
ATOM 2060 N N . GLU A 1 261 ? -5.015 16.221 4.615 1.00 97.69 261 GLU A N 1
ATOM 2061 C CA . GLU A 1 261 ? -4.375 16.143 3.303 1.00 97.69 261 GLU A CA 1
ATOM 2062 C C . GLU A 1 261 ? -3.275 15.075 3.274 1.00 97.69 261 GLU A C 1
ATOM 2064 O O . GLU A 1 261 ? -3.235 14.268 2.352 1.00 97.69 261 GLU A O 1
ATOM 2069 N N . ALA A 1 262 ? -2.431 15.006 4.308 1.00 97.12 262 ALA A N 1
ATOM 2070 C CA . ALA A 1 262 ? -1.357 14.020 4.394 1.00 97.12 262 ALA A CA 1
ATOM 2071 C C . ALA A 1 262 ? -1.872 12.577 4.397 1.00 97.12 262 ALA A C 1
ATOM 2073 O O . ALA A 1 262 ? -1.305 11.710 3.738 1.00 97.12 262 ALA A O 1
ATOM 2074 N N . VAL A 1 263 ? -2.956 12.312 5.130 1.00 96.62 263 VAL A N 1
ATOM 2075 C CA . VAL A 1 263 ? -3.576 10.981 5.158 1.00 96.62 263 VAL A CA 1
ATOM 2076 C C . VAL A 1 263 ? -4.228 10.646 3.817 1.00 96.62 263 VAL A C 1
ATOM 2078 O O . VAL A 1 263 ? -4.176 9.494 3.403 1.00 96.62 263 VAL A O 1
ATOM 2081 N N . ALA A 1 264 ? -4.822 11.624 3.132 1.00 96.81 264 ALA A N 1
ATOM 2082 C CA . ALA A 1 264 ? -5.454 11.398 1.835 1.00 96.81 264 ALA A CA 1
ATOM 2083 C C . ALA A 1 264 ? -4.435 11.186 0.704 1.00 96.81 264 ALA A C 1
ATOM 2085 O O . ALA A 1 264 ? -4.649 10.334 -0.153 1.00 96.81 264 ALA A O 1
ATOM 2086 N N . ALA A 1 265 ? -3.343 11.953 0.697 1.00 95.38 265 ALA A N 1
ATOM 2087 C CA . ALA A 1 265 ? -2.391 11.986 -0.411 1.00 95.38 265 ALA A CA 1
ATOM 2088 C C . ALA A 1 265 ? -1.198 11.034 -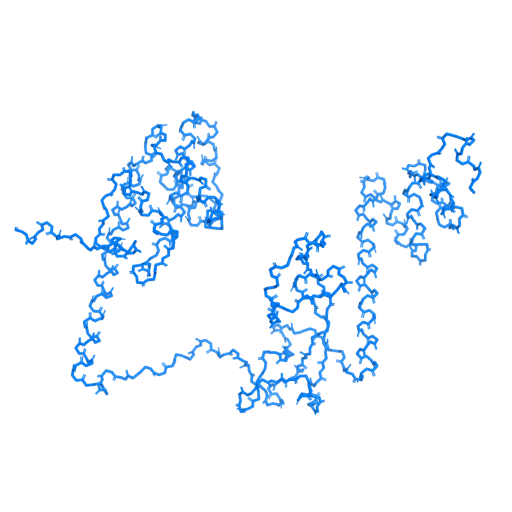0.239 1.00 95.38 265 ALA A C 1
ATOM 2090 O O . ALA A 1 265 ? -0.671 10.548 -1.232 1.00 95.38 265 ALA A O 1
ATOM 2091 N N . ASP A 1 266 ? -0.760 10.779 0.999 1.00 95.81 266 ASP A N 1
ATOM 2092 C CA . ASP A 1 266 ? 0.537 10.149 1.282 1.00 95.81 266 ASP A CA 1
ATOM 2093 C C . ASP A 1 266 ? 0.433 9.022 2.339 1.00 95.81 266 ASP A C 1
ATOM 2095 O O . ASP A 1 266 ? 1.337 8.825 3.156 1.00 95.81 266 ASP A O 1
ATOM 2099 N N . ALA A 1 267 ? -0.679 8.275 2.379 1.00 93.81 267 ALA A N 1
ATOM 2100 C CA . ALA A 1 267 ? -0.924 7.243 3.399 1.00 93.81 267 ALA A CA 1
ATOM 2101 C C . ALA A 1 267 ? 0.179 6.164 3.475 1.00 93.81 267 ALA A C 1
ATOM 2103 O O . ALA A 1 267 ? 0.532 5.706 4.567 1.00 93.81 267 ALA A O 1
ATOM 2104 N N . ASP A 1 268 ? 0.753 5.778 2.332 1.00 92.31 268 ASP A N 1
ATOM 2105 C CA . ASP A 1 268 ? 1.862 4.823 2.237 1.00 92.31 268 ASP A CA 1
ATOM 2106 C C . ASP A 1 268 ? 3.130 5.354 2.924 1.00 92.31 268 ASP A C 1
ATOM 2108 O O . ASP A 1 268 ? 3.837 4.614 3.614 1.00 92.31 268 ASP A O 1
ATOM 2112 N N . LEU A 1 269 ? 3.395 6.656 2.786 1.00 92.31 269 LEU A N 1
ATOM 2113 C CA . LEU A 1 269 ? 4.522 7.344 3.399 1.00 92.31 269 LEU A CA 1
ATOM 2114 C C . LEU A 1 269 ? 4.384 7.356 4.918 1.00 92.31 269 LEU A C 1
ATOM 2116 O O . LEU A 1 269 ? 5.356 7.071 5.621 1.00 92.31 269 LEU A O 1
ATOM 2120 N N . LEU A 1 270 ? 3.180 7.622 5.427 1.00 92.81 270 LEU A N 1
ATOM 2121 C CA . LEU A 1 270 ? 2.900 7.633 6.866 1.00 92.81 270 LEU A CA 1
ATOM 2122 C C . LEU A 1 270 ? 3.067 6.249 7.512 1.00 92.81 270 LEU A C 1
ATOM 2124 O O . LEU A 1 270 ? 3.374 6.158 8.701 1.00 92.81 270 LEU A O 1
ATOM 2128 N N . ALA A 1 271 ? 2.915 5.176 6.733 1.00 90.56 271 ALA A N 1
ATOM 2129 C CA . ALA A 1 271 ? 3.113 3.803 7.188 1.00 90.56 271 ALA A CA 1
ATOM 2130 C C . ALA A 1 271 ? 4.594 3.368 7.236 1.00 90.56 271 ALA A C 1
ATOM 2132 O O . ALA A 1 271 ? 4.903 2.286 7.748 1.00 90.56 271 ALA A O 1
ATOM 2133 N N . ARG A 1 272 ? 5.534 4.181 6.726 1.00 91.38 272 ARG A N 1
ATOM 2134 C CA . ARG A 1 272 ? 6.960 3.822 6.676 1.00 91.38 272 ARG A CA 1
ATOM 2135 C C . ARG A 1 272 ? 7.593 3.765 8.068 1.00 91.38 272 ARG A C 1
ATOM 2137 O O . ARG A 1 272 ? 7.396 4.613 8.937 1.00 91.38 272 ARG A O 1
ATOM 2144 N N . ILE A 1 273 ? 8.458 2.769 8.247 1.00 91.88 273 ILE A N 1
ATOM 2145 C CA . ILE A 1 273 ? 9.132 2.478 9.520 1.00 91.88 273 ILE A CA 1
ATOM 2146 C C . ILE A 1 273 ? 10.070 3.611 9.942 1.00 91.88 273 ILE A C 1
ATOM 2148 O O . ILE A 1 273 ? 10.099 3.962 11.122 1.00 91.88 273 ILE A O 1
ATOM 2152 N N . GLY A 1 274 ? 10.839 4.165 8.998 1.00 91.75 274 GLY A N 1
ATOM 2153 C CA . GLY A 1 274 ? 11.827 5.213 9.272 1.00 91.75 274 GLY A CA 1
ATOM 2154 C C . GLY A 1 274 ? 11.178 6.467 9.857 1.00 91.75 274 GLY A C 1
ATOM 2155 O O . GLY A 1 274 ? 11.571 6.914 10.937 1.00 91.75 274 GLY A O 1
ATOM 2156 N N . GLY A 1 275 ? 10.084 6.920 9.241 1.00 93.62 275 GLY A N 1
ATOM 2157 C CA . GLY A 1 275 ? 9.235 8.001 9.738 1.00 93.62 275 GLY A CA 1
ATOM 2158 C C . GLY A 1 275 ? 8.792 7.810 11.185 1.00 93.62 275 GLY A C 1
ATOM 2159 O O . GLY A 1 275 ? 9.009 8.684 12.028 1.00 93.62 275 GLY A O 1
ATOM 2160 N N . ASN A 1 276 ? 8.250 6.634 11.520 1.00 92.69 276 ASN A N 1
ATOM 2161 C CA . ASN A 1 276 ? 7.791 6.387 12.887 1.00 92.69 276 ASN A CA 1
ATOM 2162 C C . ASN A 1 276 ? 8.953 6.262 13.896 1.00 92.69 276 ASN A C 1
ATOM 2164 O O . ASN A 1 276 ? 8.846 6.676 15.052 1.00 92.69 276 ASN A O 1
ATOM 2168 N N . GLN A 1 277 ? 10.114 5.753 13.471 1.00 93.38 277 GLN A N 1
ATOM 2169 C CA . GLN A 1 277 ? 11.323 5.754 14.303 1.00 93.38 277 GLN A CA 1
ATOM 2170 C C . GLN A 1 277 ? 11.872 7.166 14.547 1.00 93.38 277 GLN A C 1
ATOM 2172 O O . GLN A 1 277 ? 12.404 7.441 15.630 1.00 93.38 277 GLN A O 1
ATOM 2177 N N . LEU A 1 278 ? 11.777 8.055 13.556 1.00 93.88 278 LEU A N 1
ATOM 2178 C CA . LEU A 1 278 ? 12.147 9.457 13.704 1.00 93.88 278 LEU A CA 1
ATOM 2179 C C . LEU A 1 278 ? 11.164 10.178 14.634 1.00 93.88 278 LEU A C 1
ATOM 2181 O O . LEU A 1 278 ? 11.606 10.903 15.526 1.00 93.88 278 LEU A O 1
ATOM 2185 N N . ALA A 1 279 ? 9.862 9.908 14.509 1.00 94.81 279 ALA A N 1
ATOM 2186 C CA . ALA A 1 279 ? 8.838 10.430 15.411 1.00 94.81 279 ALA A CA 1
ATOM 2187 C C . ALA A 1 279 ? 9.118 10.042 16.870 1.00 94.81 279 ALA A C 1
ATOM 2189 O O . ALA A 1 279 ? 9.113 10.905 17.748 1.00 94.81 279 ALA A O 1
ATOM 2190 N N . ALA A 1 280 ? 9.448 8.769 17.120 1.00 93.62 280 ALA A N 1
ATOM 2191 C CA . ALA A 1 280 ? 9.832 8.286 18.446 1.00 93.62 280 ALA A CA 1
ATOM 2192 C C . ALA A 1 280 ? 11.026 9.062 19.012 1.00 93.62 280 ALA A C 1
ATOM 2194 O O . ALA A 1 280 ? 10.972 9.528 20.147 1.00 93.62 280 ALA A O 1
ATOM 2195 N N . ASN A 1 281 ? 12.074 9.264 18.203 1.00 92.06 281 ASN A N 1
ATOM 2196 C CA . ASN A 1 281 ? 13.247 10.038 18.612 1.00 92.06 281 ASN A CA 1
ATOM 2197 C C . ASN A 1 281 ? 12.883 11.485 18.972 1.00 92.06 281 ASN A C 1
ATOM 2199 O O . ASN A 1 281 ? 13.326 11.987 20.002 1.00 92.06 281 ASN A O 1
ATOM 2203 N N . ILE A 1 282 ? 12.063 12.140 18.145 1.00 93.25 282 ILE A N 1
ATOM 2204 C CA . ILE A 1 282 ? 11.624 13.523 18.361 1.00 93.25 282 ILE A CA 1
ATOM 2205 C C . ILE A 1 282 ? 10.769 13.642 19.634 1.00 93.25 282 ILE A C 1
ATOM 2207 O O . ILE A 1 282 ? 10.914 14.612 20.374 1.00 93.25 282 ILE A O 1
ATOM 2211 N N . LEU A 1 283 ? 9.920 12.652 19.921 1.00 92.19 283 LEU A N 1
ATOM 2212 C CA . LEU A 1 283 ? 9.072 12.602 21.119 1.00 92.19 283 LEU A CA 1
ATOM 2213 C C . LEU A 1 283 ? 9.803 12.098 22.376 1.00 92.19 283 LEU A C 1
ATOM 2215 O O . LEU A 1 283 ? 9.181 11.995 23.431 1.00 92.19 283 LEU A O 1
ATOM 2219 N N . GLY A 1 284 ? 11.096 11.770 22.283 1.00 90.88 284 GLY A N 1
ATOM 2220 C CA . GLY A 1 284 ? 11.882 11.244 23.404 1.00 90.88 284 GLY A CA 1
ATOM 2221 C C . GLY A 1 284 ? 11.530 9.806 23.804 1.00 90.88 284 GLY A C 1
ATOM 2222 O O . GLY A 1 284 ? 11.869 9.379 24.903 1.00 90.88 284 GLY A O 1
ATOM 2223 N N . CYS A 1 285 ? 10.850 9.060 22.934 1.00 90.88 285 CYS A N 1
ATOM 2224 C CA . CYS A 1 285 ? 10.542 7.647 23.132 1.00 90.88 285 CYS A CA 1
ATOM 2225 C C . CYS A 1 285 ? 11.707 6.769 22.653 1.00 90.88 285 CYS A C 1
ATOM 2227 O O . CYS A 1 285 ? 12.370 7.060 21.652 1.00 90.88 285 CYS A O 1
ATOM 2229 N N . GLU A 1 286 ? 11.933 5.644 23.328 1.00 82.81 286 GLU A N 1
ATOM 2230 C CA . GLU A 1 286 ? 12.939 4.670 22.900 1.00 82.81 286 GLU A CA 1
ATOM 2231 C C . GLU A 1 286 ? 12.551 4.041 21.555 1.00 82.81 286 GLU A C 1
ATOM 2233 O O . GLU A 1 286 ? 11.387 3.704 21.319 1.00 82.81 286 GLU A O 1
ATOM 2238 N N . LYS A 1 287 ? 13.533 3.826 20.671 1.00 73.88 287 LYS A N 1
ATOM 2239 C CA . LYS A 1 287 ? 13.317 3.085 19.422 1.00 73.88 287 LYS A CA 1
ATOM 2240 C C . LYS A 1 287 ? 13.105 1.605 19.747 1.00 73.88 287 LYS A C 1
ATOM 2242 O O . LYS A 1 287 ? 14.040 0.929 20.167 1.00 73.88 287 LYS A O 1
ATOM 2247 N N . LYS A 1 288 ? 11.888 1.095 19.542 1.00 69.06 288 LYS A N 1
ATOM 2248 C CA . LYS A 1 288 ? 11.541 -0.323 19.718 1.00 69.06 288 LYS A CA 1
ATOM 2249 C C . LYS A 1 288 ? 10.767 -0.835 18.505 1.00 69.06 288 LYS A C 1
ATOM 2251 O O . LYS A 1 288 ? 9.983 -0.095 17.921 1.00 69.06 288 LYS A O 1
ATOM 2256 N N . GLY A 1 289 ? 10.989 -2.104 18.158 1.00 72.44 289 GLY A N 1
ATOM 2257 C CA . GLY A 1 289 ? 10.220 -2.833 17.146 1.00 72.44 289 GLY A CA 1
ATOM 2258 C C . GLY A 1 289 ? 10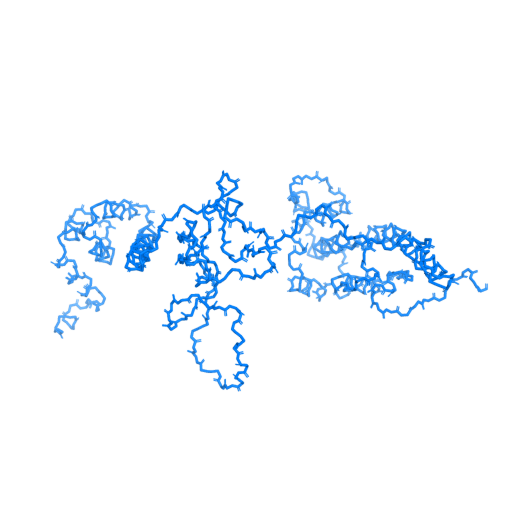.397 -2.361 15.695 1.00 72.44 289 GLY A C 1
ATOM 2259 O O . GLY A 1 289 ? 11.143 -1.434 15.382 1.00 72.44 289 GLY A O 1
ATOM 2260 N N . PHE A 1 290 ? 9.669 -3.021 14.791 1.00 80.31 290 PHE A N 1
ATOM 2261 C CA . PHE A 1 290 ? 9.638 -2.739 13.351 1.00 80.31 290 PHE A CA 1
ATOM 2262 C C . PHE A 1 290 ? 8.690 -1.564 13.050 1.00 80.31 290 PHE A C 1
ATOM 2264 O O . PHE A 1 290 ? 7.638 -1.727 12.441 1.00 80.31 290 PHE A O 1
ATOM 2271 N N . GLY A 1 291 ? 9.003 -0.390 13.607 1.00 71.94 291 GLY A N 1
ATOM 2272 C CA . GLY A 1 291 ? 8.193 0.822 13.447 1.00 71.94 291 GLY A CA 1
ATOM 2273 C C . GLY A 1 291 ? 6.939 0.881 14.323 1.00 71.94 291 GLY A C 1
ATOM 2274 O O . GLY A 1 291 ? 6.168 1.814 14.182 1.00 71.94 291 GLY A O 1
ATOM 2275 N N . ARG A 1 292 ? 6.717 -0.064 15.246 1.00 82.44 292 ARG A N 1
ATOM 2276 C CA . ARG A 1 292 ? 5.637 0.005 16.251 1.00 82.44 292 ARG A CA 1
ATOM 2277 C C . ARG A 1 292 ? 6.197 0.484 17.582 1.00 82.44 292 ARG A C 1
ATOM 2279 O O . ARG A 1 292 ? 7.086 -0.164 18.125 1.00 82.44 292 ARG A O 1
ATOM 2286 N N . ASN A 1 293 ? 5.646 1.559 18.140 1.00 87.81 293 ASN A N 1
ATOM 2287 C CA . ASN A 1 293 ? 6.151 2.136 19.383 1.00 87.81 293 ASN A CA 1
ATOM 2288 C C . ASN A 1 293 ? 5.066 2.212 20.469 1.00 87.81 293 ASN A C 1
ATOM 2290 O O . ASN A 1 293 ? 4.177 3.060 20.424 1.00 87.81 293 ASN A O 1
ATOM 2294 N N . THR A 1 294 ? 5.156 1.334 21.470 1.00 89.75 294 THR A N 1
ATOM 2295 C CA . THR A 1 294 ? 4.202 1.297 22.589 1.00 89.75 294 THR A CA 1
ATOM 2296 C C . THR A 1 294 ? 4.312 2.515 23.503 1.00 89.75 294 THR A C 1
ATOM 2298 O O . THR A 1 294 ? 3.298 2.949 24.034 1.00 89.75 294 THR A O 1
ATOM 2301 N N . GLN A 1 295 ? 5.497 3.118 23.658 1.00 91.31 295 GLN A N 1
ATOM 2302 C CA . GLN A 1 295 ? 5.657 4.337 24.461 1.00 91.31 295 GLN A CA 1
ATOM 2303 C C . GLN A 1 295 ? 4.949 5.526 23.810 1.00 91.31 295 GLN A C 1
ATOM 2305 O O . GLN A 1 295 ? 4.278 6.275 24.510 1.00 91.31 295 GLN A O 1
ATOM 2310 N N . MET A 1 296 ? 5.023 5.664 22.482 1.00 92.44 296 MET A N 1
ATOM 2311 C CA . MET A 1 296 ? 4.263 6.691 21.761 1.00 92.44 296 MET A CA 1
ATOM 2312 C C . MET A 1 296 ? 2.752 6.472 21.867 1.00 92.44 296 MET A C 1
ATOM 2314 O O . MET A 1 296 ? 2.017 7.436 22.067 1.00 92.44 296 MET A O 1
ATOM 2318 N N . ALA A 1 297 ? 2.285 5.221 21.777 1.00 92.56 297 ALA A N 1
ATOM 2319 C CA . ALA A 1 297 ? 0.871 4.898 21.968 1.00 92.56 297 ALA A CA 1
ATOM 2320 C C . ALA A 1 297 ? 0.396 5.258 23.387 1.00 92.56 297 ALA A C 1
ATOM 2322 O O . ALA A 1 297 ? -0.636 5.906 23.546 1.00 92.56 297 ALA A O 1
ATOM 2323 N N . THR A 1 298 ? 1.184 4.924 24.414 1.00 94.69 298 THR A N 1
ATOM 2324 C CA . THR A 1 298 ? 0.913 5.317 25.806 1.00 94.69 298 THR A CA 1
ATOM 2325 C C . THR A 1 298 ? 0.936 6.836 25.986 1.00 94.69 298 THR A C 1
ATOM 2327 O O . THR A 1 298 ? 0.044 7.386 26.627 1.00 94.69 298 THR A O 1
ATOM 2330 N N . LEU A 1 299 ? 1.911 7.528 25.384 1.00 93.25 299 LEU A N 1
ATOM 2331 C CA . LEU A 1 299 ? 2.019 8.989 25.403 1.00 93.25 299 LEU A CA 1
ATOM 2332 C C . LEU A 1 299 ? 0.766 9.643 24.804 1.00 93.25 299 LEU A C 1
ATOM 2334 O O . LEU A 1 299 ? 0.255 10.606 25.366 1.00 93.25 299 LEU A O 1
ATOM 2338 N N . ALA A 1 300 ? 0.253 9.110 23.692 1.00 93.75 300 ALA A N 1
ATOM 2339 C CA . ALA A 1 300 ? -0.984 9.582 23.078 1.00 93.75 300 ALA A CA 1
ATOM 2340 C C . ALA A 1 300 ? -2.215 9.288 23.952 1.00 93.75 300 ALA A C 1
ATOM 2342 O O . ALA A 1 300 ? -3.046 10.172 24.133 1.00 93.75 300 ALA A O 1
ATOM 2343 N N . ALA A 1 301 ? -2.309 8.091 24.540 1.00 95.88 301 ALA A N 1
ATOM 2344 C CA . ALA A 1 301 ? -3.435 7.693 25.390 1.00 95.88 301 ALA A CA 1
ATOM 2345 C C . ALA A 1 301 ? -3.541 8.506 26.695 1.00 95.88 301 ALA A C 1
ATOM 2347 O O . ALA A 1 301 ? -4.632 8.681 27.226 1.00 95.88 301 ALA A O 1
ATOM 2348 N N . GLN A 1 302 ? -2.414 8.997 27.218 1.00 95.94 302 GLN A N 1
ATOM 2349 C CA . GLN A 1 302 ? -2.353 9.805 28.443 1.00 95.94 302 GLN A CA 1
ATOM 2350 C C . GLN A 1 302 ? -2.394 11.320 28.179 1.00 95.94 302 GLN A C 1
ATOM 2352 O O . GLN A 1 302 ? -2.442 12.113 29.121 1.00 95.94 302 GLN A O 1
ATOM 2357 N N . ALA A 1 303 ? -2.331 11.742 26.915 1.00 96.06 303 ALA A N 1
ATOM 2358 C CA . ALA A 1 303 ? -2.329 13.146 26.537 1.00 96.06 303 ALA A CA 1
ATOM 2359 C C . ALA A 1 303 ? -3.737 13.761 26.602 1.00 96.06 303 ALA A C 1
ATOM 2361 O O . ALA A 1 303 ? -4.744 13.091 26.391 1.00 96.06 303 ALA A O 1
ATOM 2362 N N . SER A 1 304 ? -3.810 15.080 26.820 1.00 97.06 304 SER A N 1
ATOM 2363 C CA . SER A 1 304 ? -5.033 15.827 26.507 1.00 97.06 304 SER A CA 1
ATOM 2364 C C . SER A 1 304 ? -5.317 15.771 25.005 1.00 97.06 304 SER A C 1
ATOM 2366 O O . SER A 1 304 ? -4.396 15.589 24.208 1.00 97.06 304 SER A O 1
ATOM 2368 N N . GLU A 1 305 ? -6.562 16.015 24.598 1.00 96.38 305 GLU A N 1
ATOM 2369 C CA . GLU A 1 305 ? -6.960 16.007 23.183 1.00 96.38 305 GLU A CA 1
ATOM 2370 C C . GLU A 1 305 ? -6.061 16.903 22.311 1.00 96.38 305 GLU A C 1
ATOM 2372 O O . GLU A 1 305 ? -5.526 16.475 21.289 1.00 96.38 305 GLU A O 1
ATOM 2377 N N . GLN A 1 306 ? -5.794 18.130 22.768 1.00 96.88 306 GLN A N 1
ATOM 2378 C CA . GLN A 1 306 ? -4.907 19.064 22.069 1.00 96.88 306 GLN A CA 1
ATOM 2379 C C . GLN A 1 306 ? -3.470 18.534 21.967 1.00 96.88 306 GLN A C 1
ATOM 2381 O O . GLN A 1 306 ? -2.830 18.663 20.923 1.00 96.88 306 GLN A O 1
ATOM 2386 N N . ARG A 1 307 ? -2.951 17.891 23.019 1.00 96.62 307 ARG A N 1
ATOM 2387 C CA . ARG A 1 307 ? -1.600 17.324 22.990 1.00 96.62 307 ARG A CA 1
ATOM 2388 C C . ARG A 1 307 ? -1.531 16.079 22.102 1.00 96.62 307 ARG A C 1
ATOM 2390 O O . ARG A 1 307 ? -0.533 15.923 21.399 1.00 96.62 307 ARG A O 1
ATOM 2397 N N . ALA A 1 308 ? -2.574 15.251 22.073 1.00 96.75 308 ALA A N 1
ATOM 2398 C CA . ALA A 1 308 ? -2.692 14.111 21.165 1.00 96.75 308 ALA A CA 1
ATOM 2399 C C . ALA A 1 308 ? -2.645 14.556 19.693 1.00 96.75 308 ALA A C 1
ATOM 2401 O O . ALA A 1 308 ? -1.921 13.955 18.898 1.00 96.75 308 ALA A O 1
ATOM 2402 N N . GLN A 1 309 ? -3.293 15.677 19.348 1.00 96.81 309 GLN A N 1
ATOM 2403 C CA . GLN A 1 309 ? -3.191 16.271 18.007 1.00 96.81 309 GLN A CA 1
ATOM 2404 C C . GLN A 1 309 ? -1.754 16.706 17.654 1.00 96.81 309 GLN A C 1
ATOM 2406 O O . GLN A 1 309 ? -1.300 16.498 16.530 1.00 96.81 309 GLN A O 1
ATOM 2411 N N . VAL A 1 310 ? -0.985 17.241 18.611 1.00 97.19 310 VAL A N 1
ATOM 2412 C CA . VAL A 1 310 ? 0.444 17.547 18.386 1.00 97.19 310 VAL A CA 1
ATOM 2413 C C . VAL A 1 310 ? 1.272 16.265 18.207 1.00 97.19 310 VAL A C 1
ATOM 2415 O O . VAL A 1 310 ? 2.220 16.249 17.423 1.00 97.19 310 VAL A O 1
ATOM 2418 N N . ILE A 1 311 ? 0.934 15.179 18.908 1.00 96.44 311 ILE A N 1
ATOM 2419 C CA . ILE A 1 311 ? 1.636 13.889 18.795 1.00 96.44 311 ILE A CA 1
ATOM 2420 C C . ILE A 1 311 ? 1.423 13.264 17.410 1.00 96.44 311 ILE A C 1
ATOM 2422 O O . ILE A 1 311 ? 2.391 12.814 16.797 1.00 96.44 311 ILE A O 1
ATOM 2426 N N . VAL A 1 312 ? 0.195 13.258 16.881 1.00 96.88 312 VAL A N 1
ATOM 2427 C CA . VAL A 1 312 ? -0.051 12.775 15.508 1.00 96.88 312 VAL A CA 1
ATOM 2428 C C . VAL A 1 312 ? 0.574 13.702 14.462 1.00 96.88 312 VAL A C 1
ATOM 2430 O O . VAL A 1 312 ? 1.210 13.210 13.535 1.00 96.88 312 VAL A O 1
ATOM 2433 N N . LEU A 1 313 ? 0.538 15.026 14.659 1.00 97.75 313 LEU A N 1
ATOM 2434 C CA . LEU A 1 313 ? 1.269 15.963 13.798 1.00 97.75 313 LEU A CA 1
ATOM 2435 C C . LEU A 1 313 ? 2.772 15.661 13.776 1.00 97.75 313 LEU A C 1
ATOM 2437 O O . LEU A 1 313 ? 3.389 15.679 12.717 1.00 97.75 313 LEU A O 1
ATOM 2441 N N . THR A 1 314 ? 3.358 15.330 14.926 1.00 97.12 314 THR A N 1
ATOM 2442 C CA . THR A 1 314 ? 4.776 14.950 15.017 1.00 97.12 314 THR A CA 1
ATOM 2443 C C . THR A 1 314 ? 5.078 13.694 14.203 1.00 97.12 314 THR A C 1
ATOM 2445 O O . THR A 1 314 ? 6.092 13.657 13.512 1.00 97.12 314 THR A O 1
ATOM 2448 N N . GLN A 1 315 ? 4.206 12.682 14.261 1.00 95.94 315 GLN A N 1
ATOM 2449 C CA . GLN A 1 315 ? 4.355 11.449 13.480 1.00 95.94 315 GLN A CA 1
ATOM 2450 C C . GLN A 1 315 ? 4.336 11.724 11.983 1.00 95.94 315 GLN A C 1
ATOM 2452 O O . GLN A 1 315 ? 5.230 11.283 11.266 1.00 95.94 315 GLN A O 1
ATOM 2457 N N . VAL A 1 316 ? 3.363 12.515 11.537 1.00 97.69 316 VAL A N 1
ATOM 2458 C CA . VAL A 1 316 ? 3.228 12.893 10.133 1.00 97.69 316 VAL A CA 1
ATOM 2459 C C . VAL A 1 316 ? 4.454 13.683 9.670 1.00 97.69 316 VAL A C 1
ATOM 2461 O O . VAL A 1 316 ? 5.116 13.277 8.720 1.00 97.69 316 VAL A O 1
ATOM 2464 N N . LEU A 1 317 ? 4.846 14.745 10.382 1.00 97.94 317 LEU A N 1
ATOM 2465 C CA . LEU A 1 317 ? 6.020 15.551 10.021 1.00 97.94 317 LEU A CA 1
ATOM 2466 C C . LEU A 1 317 ? 7.325 14.751 10.023 1.00 97.94 317 LEU A C 1
ATOM 2468 O O . LEU A 1 317 ? 8.192 15.004 9.193 1.00 97.94 317 LEU A O 1
ATOM 2472 N N . ALA A 1 318 ? 7.479 13.794 10.939 1.00 97.06 318 ALA A N 1
ATOM 2473 C CA . ALA A 1 318 ? 8.637 12.912 10.958 1.00 97.06 318 ALA A CA 1
ATOM 2474 C C . ALA A 1 318 ? 8.652 11.955 9.759 1.00 97.06 318 ALA A C 1
ATOM 2476 O O . ALA A 1 318 ? 9.719 11.684 9.220 1.00 97.06 318 ALA A O 1
ATOM 2477 N N . ALA A 1 319 ? 7.491 11.474 9.313 1.00 97.25 319 ALA A N 1
ATOM 2478 C CA . ALA A 1 319 ? 7.400 10.649 8.117 1.00 97.25 319 ALA A CA 1
ATOM 2479 C C . ALA A 1 319 ? 7.813 11.428 6.860 1.00 97.25 319 ALA A C 1
ATOM 2481 O O . ALA A 1 319 ? 8.625 10.936 6.076 1.00 97.25 319 ALA A O 1
ATOM 2482 N N . TYR A 1 320 ? 7.351 12.673 6.712 1.00 97.81 320 TYR A N 1
ATOM 2483 C CA . TYR A 1 320 ? 7.806 13.540 5.620 1.00 97.81 320 TYR A CA 1
ATOM 2484 C C . TYR A 1 320 ? 9.303 13.869 5.712 1.00 97.81 320 TYR A C 1
ATOM 2486 O O . TYR A 1 320 ? 9.994 13.844 4.698 1.00 97.81 320 TYR A O 1
ATOM 2494 N N . GLU A 1 321 ? 9.824 14.147 6.911 1.00 97.25 321 GLU A N 1
ATOM 2495 C CA . GLU A 1 321 ? 11.247 14.454 7.118 1.00 97.25 321 GLU A CA 1
ATOM 2496 C C . GLU A 1 321 ? 12.165 13.254 6.836 1.00 97.25 321 GLU A C 1
ATOM 2498 O O . GLU A 1 321 ? 13.294 13.436 6.386 1.00 97.25 321 GLU A O 1
ATOM 2503 N N . ASP A 1 322 ? 11.704 12.031 7.098 1.00 96.19 322 ASP A N 1
ATOM 2504 C CA . ASP A 1 322 ? 12.420 10.799 6.748 1.00 96.19 322 ASP A CA 1
ATOM 2505 C C . ASP A 1 322 ? 12.415 10.553 5.230 1.00 96.19 322 ASP A C 1
ATOM 2507 O O . ASP A 1 322 ? 13.433 10.165 4.659 1.00 96.19 322 ASP A O 1
ATOM 2511 N N . ALA A 1 323 ? 11.298 10.857 4.560 1.00 95.06 323 ALA A N 1
ATOM 2512 C CA . ALA A 1 323 ? 11.168 10.755 3.107 1.00 95.06 323 ALA A CA 1
ATOM 2513 C C . ALA A 1 323 ? 11.920 11.862 2.337 1.00 95.06 323 ALA A C 1
ATOM 2515 O O . ALA A 1 323 ? 12.212 11.700 1.152 1.00 95.06 323 ALA A O 1
ATOM 2516 N N . ALA A 1 324 ? 12.251 12.986 2.982 1.00 93.81 324 ALA A N 1
ATOM 2517 C CA . ALA A 1 324 ? 12.904 14.140 2.366 1.00 93.81 324 ALA A CA 1
ATOM 2518 C C . ALA A 1 324 ? 14.403 13.895 2.071 1.00 93.81 324 ALA A C 1
ATOM 2520 O O . ALA A 1 324 ? 15.300 14.360 2.783 1.00 93.81 324 ALA A O 1
ATOM 2521 N N . ILE A 1 325 ? 14.694 13.191 0.975 1.00 88.25 325 ILE A N 1
ATOM 2522 C CA . ILE A 1 325 ? 16.061 12.842 0.564 1.00 88.25 325 ILE A CA 1
ATOM 2523 C C . ILE A 1 325 ? 16.763 13.955 -0.230 1.00 88.25 325 ILE A C 1
ATOM 2525 O O . ILE A 1 325 ? 16.138 14.834 -0.821 1.00 88.25 325 ILE A O 1
ATOM 2529 N N . ARG A 1 326 ? 18.102 13.875 -0.301 1.00 83.88 326 ARG A N 1
ATOM 2530 C CA . ARG A 1 326 ? 18.974 14.835 -1.017 1.00 83.88 326 ARG A CA 1
ATOM 2531 C C . ARG A 1 326 ? 18.633 15.006 -2.491 1.00 83.88 326 ARG A C 1
ATOM 2533 O O . ARG A 1 326 ? 19.087 15.957 -3.097 1.00 83.88 326 ARG A O 1
ATOM 2540 N N . ASP A 1 327 ? 17.894 14.083 -3.077 1.00 83.38 327 ASP A N 1
ATOM 2541 C CA . ASP A 1 327 ? 17.532 14.117 -4.486 1.00 83.38 327 ASP A CA 1
ATOM 2542 C C . ASP A 1 327 ? 16.449 15.162 -4.803 1.00 83.38 327 ASP A C 1
ATOM 2544 O O . ASP A 1 327 ? 16.370 15.688 -5.914 1.00 83.38 327 ASP A O 1
ATOM 2548 N N . HIS A 1 328 ? 15.640 15.527 -3.805 1.00 88.00 328 HIS A N 1
ATOM 2549 C CA . HIS A 1 328 ? 14.410 16.281 -4.030 1.00 88.00 328 HIS A CA 1
ATOM 2550 C C . HIS A 1 328 ? 14.617 17.754 -4.420 1.00 88.00 328 HIS A C 1
ATOM 2552 O O . HIS A 1 328 ? 13.689 18.407 -4.896 1.00 88.00 328 HIS A O 1
ATOM 2558 N N . TRP A 1 329 ? 15.830 18.304 -4.275 1.00 86.31 329 TRP A N 1
ATOM 2559 C CA . TRP A 1 329 ? 16.127 19.651 -4.780 1.00 86.31 329 TRP A CA 1
ATOM 2560 C C . TRP A 1 329 ? 16.271 19.702 -6.307 1.00 86.31 329 TRP A C 1
ATOM 2562 O O . TRP A 1 329 ? 16.102 20.776 -6.889 1.00 86.31 329 TRP A O 1
ATOM 2572 N N . ARG A 1 330 ? 16.574 18.569 -6.960 1.00 82.25 330 ARG A N 1
ATOM 2573 C CA . ARG A 1 330 ? 16.647 18.451 -8.430 1.00 82.25 330 ARG A CA 1
ATOM 2574 C C . ARG A 1 330 ? 15.423 17.773 -9.041 1.00 82.25 330 ARG A C 1
ATOM 2576 O O . ARG A 1 330 ? 15.081 18.091 -10.175 1.00 82.25 330 ARG A O 1
ATOM 2583 N N . HIS A 1 331 ? 14.746 16.908 -8.289 1.00 84.44 331 HIS A N 1
ATOM 2584 C CA . HIS A 1 331 ? 13.500 16.259 -8.696 1.00 84.44 331 HIS A CA 1
ATOM 2585 C C . HIS A 1 331 ? 12.395 16.631 -7.711 1.00 84.44 331 HIS A C 1
ATOM 2587 O O . HIS A 1 331 ? 12.410 16.189 -6.565 1.00 84.44 331 HIS A O 1
ATOM 2593 N N . ARG A 1 332 ? 11.449 17.481 -8.131 1.00 87.12 332 ARG A N 1
ATOM 2594 C CA . ARG A 1 332 ? 10.373 17.924 -7.237 1.00 87.12 332 ARG A CA 1
ATOM 2595 C C . ARG A 1 332 ? 9.523 16.734 -6.823 1.00 87.12 332 ARG A C 1
ATOM 2597 O O . ARG A 1 332 ? 8.902 16.098 -7.665 1.00 87.12 332 ARG A O 1
ATOM 2604 N N . ALA A 1 333 ? 9.462 16.500 -5.522 1.00 90.12 333 ALA A N 1
ATOM 2605 C CA . ALA A 1 333 ? 8.521 15.576 -4.922 1.00 90.12 333 ALA A CA 1
ATOM 2606 C C . ALA A 1 333 ? 7.396 16.372 -4.250 1.00 90.12 333 ALA A C 1
ATOM 2608 O O . ALA A 1 333 ? 7.662 17.264 -3.433 1.00 90.12 333 ALA A O 1
ATOM 2609 N N . GLU A 1 334 ? 6.142 16.055 -4.577 1.00 93.81 334 GLU A N 1
ATOM 2610 C CA . GLU A 1 334 ? 4.972 16.775 -4.057 1.00 93.81 334 GLU A CA 1
ATOM 2611 C C . GLU A 1 334 ? 4.900 16.724 -2.529 1.00 93.81 334 GLU A C 1
ATOM 2613 O O . GLU A 1 334 ? 4.780 17.763 -1.883 1.00 93.81 334 GLU A O 1
ATOM 2618 N N . HIS A 1 335 ? 5.098 15.541 -1.940 1.00 94.94 335 HIS A N 1
ATOM 2619 C CA . HIS A 1 335 ? 5.108 15.346 -0.488 1.00 94.94 335 HIS A CA 1
ATOM 2620 C C . HIS A 1 335 ? 6.184 16.195 0.213 1.00 94.94 335 HIS A C 1
ATOM 2622 O O . HIS A 1 335 ? 5.941 16.775 1.270 1.00 94.94 335 HIS A O 1
ATOM 2628 N N . THR A 1 336 ? 7.368 16.343 -0.394 1.00 96.38 336 THR A N 1
ATOM 2629 C CA . THR A 1 336 ? 8.441 17.189 0.158 1.00 96.38 336 THR A CA 1
ATOM 2630 C C . THR A 1 336 ? 8.082 18.669 0.066 1.00 96.38 336 THR A C 1
ATOM 2632 O O . THR A 1 336 ? 8.333 19.421 1.006 1.00 96.38 336 THR A O 1
ATOM 2635 N N . THR A 1 337 ? 7.451 19.088 -1.032 1.00 96.19 337 THR A N 1
ATOM 2636 C CA . THR A 1 337 ? 6.970 20.466 -1.200 1.00 96.19 337 THR A CA 1
ATOM 2637 C C . THR A 1 337 ? 5.887 20.789 -0.171 1.00 96.19 337 THR A C 1
ATOM 2639 O O . THR A 1 337 ? 6.012 21.773 0.555 1.00 96.19 337 THR A O 1
ATOM 2642 N N . ARG A 1 338 ? 4.877 19.922 -0.031 1.00 96.56 338 ARG A N 1
ATOM 2643 C CA . ARG A 1 338 ? 3.805 20.031 0.971 1.00 96.56 338 ARG A CA 1
ATOM 2644 C C . ARG A 1 338 ? 4.368 20.179 2.384 1.00 96.56 338 ARG A C 1
ATOM 2646 O O . ARG A 1 338 ? 3.992 21.096 3.112 1.00 96.56 338 ARG A O 1
ATOM 2653 N N . TYR A 1 339 ? 5.320 19.321 2.744 1.00 98.00 339 TYR A N 1
ATOM 2654 C CA . TYR A 1 339 ? 6.004 19.357 4.033 1.00 98.00 339 TYR A CA 1
ATOM 2655 C C . TYR A 1 339 ? 6.740 20.678 4.284 1.00 98.00 339 TYR A C 1
ATOM 2657 O O . TYR A 1 339 ? 6.490 21.342 5.291 1.00 98.00 339 TYR A O 1
ATOM 2665 N N . LEU A 1 340 ? 7.628 21.080 3.373 1.00 98.19 340 LEU A N 1
ATOM 2666 C CA . LEU A 1 340 ? 8.452 22.278 3.536 1.00 98.19 340 LEU A CA 1
ATOM 2667 C C . LEU A 1 340 ? 7.603 23.556 3.557 1.00 98.19 340 LEU A C 1
ATOM 2669 O O . LEU A 1 340 ? 7.838 24.434 4.390 1.00 98.19 340 LEU A O 1
ATOM 2673 N N . LE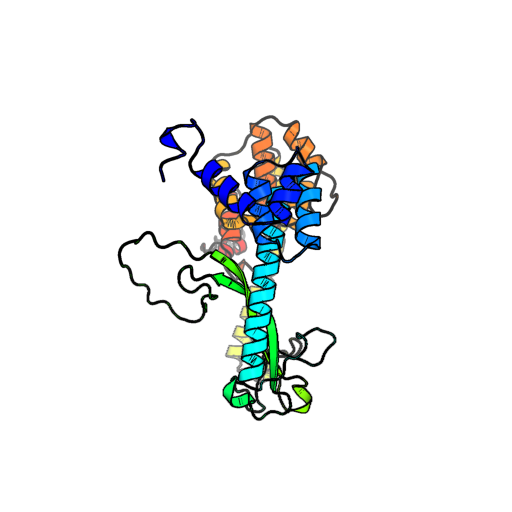U A 1 341 ? 6.580 23.649 2.704 1.00 97.75 341 LEU A N 1
ATOM 2674 C CA . LEU A 1 341 ? 5.646 24.775 2.714 1.00 97.75 341 LEU A CA 1
ATOM 2675 C C . LEU A 1 341 ? 4.830 24.813 4.005 1.00 97.75 341 LEU A C 1
ATOM 2677 O O . LEU A 1 341 ? 4.681 25.887 4.589 1.00 97.75 341 LEU A O 1
ATOM 2681 N N . PHE A 1 342 ? 4.371 23.663 4.514 1.00 98.19 342 PHE A N 1
ATOM 2682 C CA . PHE A 1 342 ? 3.729 23.620 5.825 1.00 98.19 342 PHE A CA 1
ATOM 2683 C C . PHE A 1 342 ? 4.670 24.153 6.906 1.00 98.19 342 PHE A C 1
ATOM 2685 O O . PHE A 1 342 ? 4.280 25.077 7.618 1.00 98.19 342 PHE A O 1
ATOM 2692 N N . LEU A 1 343 ? 5.920 23.680 6.990 1.00 98.19 343 LEU A N 1
ATOM 2693 C CA . LEU A 1 343 ? 6.890 24.216 7.955 1.00 98.19 343 LEU A CA 1
ATOM 2694 C C . LEU A 1 343 ? 7.044 25.738 7.834 1.00 98.19 343 LEU A C 1
ATOM 2696 O O . LEU A 1 343 ? 7.084 26.439 8.849 1.00 98.19 343 LEU A O 1
ATOM 2700 N N . GLN A 1 344 ? 7.082 26.257 6.605 1.00 97.62 344 GLN A N 1
ATOM 2701 C CA . GLN A 1 344 ? 7.179 27.689 6.349 1.00 97.62 344 GLN A CA 1
ATOM 2702 C C . GLN A 1 344 ? 5.992 28.464 6.934 1.00 97.62 344 GLN A C 1
ATOM 2704 O O . GLN A 1 344 ? 6.200 29.468 7.617 1.00 97.62 344 GLN A O 1
ATOM 2709 N N . THR A 1 345 ? 4.758 27.968 6.768 1.00 97.69 345 THR A N 1
ATOM 2710 C CA . THR A 1 345 ? 3.568 28.582 7.398 1.00 97.69 345 THR A CA 1
ATOM 2711 C C . THR A 1 345 ? 3.633 28.590 8.926 1.00 97.69 345 THR A C 1
ATOM 2713 O O . THR A 1 345 ? 3.017 29.434 9.574 1.00 97.69 345 THR A O 1
ATOM 2716 N N . GLN A 1 346 ? 4.402 27.668 9.507 1.00 97.25 346 GLN A N 1
ATOM 2717 C CA . GLN A 1 346 ? 4.602 27.536 10.946 1.00 97.25 346 GLN A CA 1
ATOM 2718 C C . GLN A 1 346 ? 5.784 28.364 11.480 1.00 97.25 346 GLN A C 1
ATOM 2720 O O . GLN A 1 346 ? 6.075 28.316 12.681 1.00 97.25 346 GLN A O 1
ATOM 2725 N N . GLY A 1 347 ? 6.447 29.136 10.611 1.00 96.00 347 GLY A N 1
ATOM 2726 C CA . GLY A 1 347 ? 7.550 30.032 10.957 1.00 96.00 347 GLY A CA 1
ATOM 2727 C C . GLY A 1 347 ? 8.948 29.440 10.766 1.00 96.00 347 GLY A C 1
ATOM 2728 O O . GLY A 1 347 ? 9.912 30.002 11.284 1.00 96.00 347 GLY A O 1
ATOM 2729 N N . TYR A 1 348 ? 9.091 28.315 10.059 1.00 97.31 348 TYR A N 1
ATOM 2730 C CA . TYR A 1 348 ? 10.402 27.826 9.627 1.00 97.31 348 TYR A CA 1
ATOM 2731 C C . TYR A 1 348 ? 10.901 28.622 8.410 1.00 97.31 348 TYR A C 1
ATOM 2733 O O . TYR A 1 348 ? 10.193 28.770 7.415 1.00 97.31 348 TYR A O 1
ATOM 2741 N N . ALA A 1 349 ? 12.132 29.129 8.464 1.00 96.00 349 ALA A N 1
ATOM 2742 C CA . ALA A 1 349 ? 12.742 29.817 7.331 1.00 96.00 349 ALA A CA 1
ATOM 2743 C C . ALA A 1 349 ? 13.410 28.801 6.392 1.00 96.00 349 ALA A C 1
ATOM 2745 O O . ALA A 1 349 ? 14.423 28.202 6.746 1.00 96.00 349 ALA A O 1
ATOM 2746 N N . LEU A 1 350 ? 12.844 28.620 5.194 1.00 96.06 350 LEU A N 1
ATOM 2747 C CA . LEU A 1 350 ? 13.408 27.737 4.172 1.00 96.06 350 LEU A CA 1
ATOM 2748 C C . LEU A 1 350 ? 14.732 28.298 3.633 1.00 96.06 350 LEU A C 1
ATOM 2750 O O . LEU A 1 350 ? 14.784 29.425 3.137 1.00 96.06 350 LEU A O 1
ATOM 2754 N N . SER A 1 351 ? 15.781 27.481 3.659 1.00 94.00 351 SER A N 1
ATOM 2755 C CA . SER A 1 351 ? 17.051 27.742 2.974 1.00 94.00 351 SER A CA 1
ATOM 2756 C C . SER A 1 351 ? 16.884 27.743 1.450 1.00 94.00 351 SER A C 1
ATOM 2758 O O . SER A 1 351 ? 15.912 27.208 0.923 1.00 94.00 351 SER A O 1
ATOM 2760 N N . ASN A 1 352 ? 17.852 28.278 0.701 1.00 89.81 352 ASN A N 1
ATOM 2761 C CA . ASN A 1 352 ? 17.764 28.344 -0.765 1.00 89.81 352 ASN A CA 1
ATOM 2762 C C . ASN A 1 352 ? 17.623 26.981 -1.460 1.00 89.81 352 ASN A C 1
ATOM 2764 O O . ASN A 1 352 ? 16.943 26.888 -2.481 1.00 89.81 352 ASN A O 1
ATOM 2768 N N . VAL A 1 353 ? 18.189 25.909 -0.900 1.00 91.81 353 VAL A N 1
ATOM 2769 C CA . VAL A 1 353 ? 18.045 24.558 -1.469 1.00 91.81 353 VAL A CA 1
ATOM 2770 C C . VAL A 1 353 ? 16.650 23.965 -1.222 1.00 91.81 353 VAL A C 1
ATOM 2772 O O . VAL A 1 353 ? 16.093 23.309 -2.099 1.00 91.81 353 VAL A O 1
ATOM 2775 N N . GLU A 1 354 ? 16.032 24.247 -0.074 1.00 95.38 354 GLU A N 1
ATOM 2776 C CA . GLU A 1 354 ? 14.633 23.881 0.214 1.00 95.38 354 GLU A CA 1
ATOM 2777 C C . GLU A 1 354 ? 13.668 24.751 -0.609 1.00 95.38 354 GLU A C 1
ATOM 2779 O O . GLU A 1 354 ? 12.713 24.248 -1.201 1.00 95.38 354 GLU A O 1
ATOM 2784 N N . ARG A 1 355 ? 14.030 26.038 -0.725 1.00 94.31 355 ARG A N 1
ATOM 2785 C CA . ARG A 1 355 ? 13.724 27.012 -1.784 1.00 94.31 355 ARG A CA 1
ATOM 2786 C C . ARG A 1 355 ? 13.424 26.344 -3.120 1.00 94.31 355 ARG A C 1
ATOM 2788 O O . ARG A 1 355 ? 12.292 26.248 -3.607 1.00 94.31 355 ARG A O 1
ATOM 2795 N N . ARG A 1 356 ? 14.527 25.834 -3.661 1.00 91.44 356 ARG A N 1
ATOM 2796 C CA . ARG A 1 356 ? 14.632 25.163 -4.946 1.00 91.44 356 ARG A CA 1
ATOM 2797 C C . ARG A 1 356 ? 13.781 23.906 -5.003 1.00 91.44 356 ARG A C 1
ATOM 2799 O O . ARG A 1 356 ? 13.111 23.744 -6.013 1.00 91.44 356 ARG A O 1
ATOM 2806 N N . ALA A 1 357 ? 13.739 23.074 -3.961 1.00 92.31 357 ALA A N 1
ATOM 2807 C CA . ALA A 1 357 ? 12.891 21.876 -3.935 1.00 92.31 357 ALA A CA 1
ATOM 2808 C C . ALA A 1 357 ? 11.394 22.210 -4.080 1.00 92.31 357 ALA A C 1
ATOM 2810 O O . ALA A 1 357 ? 10.692 21.548 -4.840 1.00 92.31 357 ALA A O 1
ATOM 2811 N N . CYS A 1 358 ? 10.938 23.305 -3.464 1.00 93.31 358 CYS A N 1
ATOM 2812 C CA . CYS A 1 358 ? 9.542 23.761 -3.527 1.00 93.31 358 CYS A CA 1
ATOM 2813 C C . CYS A 1 358 ? 9.187 24.555 -4.795 1.00 93.31 358 CYS A C 1
ATOM 2815 O O . CYS A 1 358 ? 8.043 24.954 -4.978 1.00 93.31 358 CYS A O 1
ATOM 2817 N N . GLY A 1 359 ? 10.163 24.855 -5.652 1.00 90.31 359 GLY A N 1
ATOM 2818 C CA . GLY A 1 359 ? 9.944 25.630 -6.881 1.00 90.31 359 GLY A CA 1
ATOM 2819 C C . GLY A 1 359 ? 9.853 27.120 -6.678 1.00 90.31 359 GLY A C 1
ATOM 2820 O O . GLY A 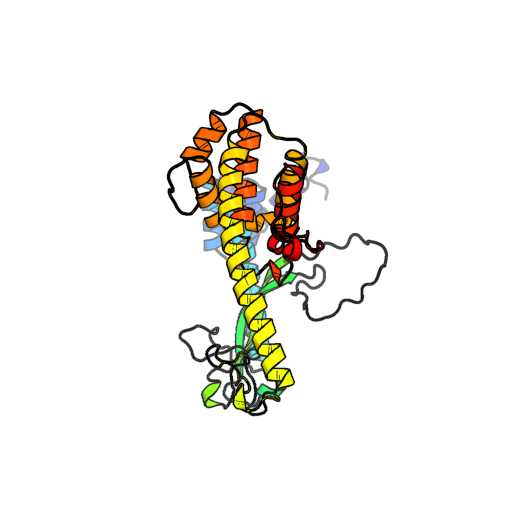1 359 ? 9.360 27.838 -7.541 1.00 90.31 359 GLY A O 1
ATOM 2821 N N . LEU A 1 360 ? 10.388 27.586 -5.560 1.00 88.19 360 LEU A N 1
ATOM 2822 C CA . LEU A 1 360 ? 10.425 28.989 -5.233 1.00 88.19 360 LEU A CA 1
ATOM 2823 C C . LEU A 1 360 ? 11.803 29.572 -5.585 1.00 88.19 360 LEU A C 1
ATOM 2825 O O . LEU A 1 360 ? 12.827 28.892 -5.494 1.00 88.19 360 LEU A O 1
ATOM 2829 N N . ALA A 1 361 ? 11.829 30.850 -5.966 1.00 82.88 361 ALA A N 1
ATOM 2830 C CA . ALA A 1 361 ? 13.060 31.576 -6.295 1.00 82.88 361 ALA A CA 1
ATOM 2831 C C . ALA A 1 361 ? 14.025 31.654 -5.092 1.00 82.88 361 ALA A C 1
ATOM 2833 O O . ALA A 1 361 ? 13.548 31.747 -3.971 1.00 82.88 361 ALA A O 1
ATOM 2834 N N . PRO A 1 362 ? 15.356 31.673 -5.245 1.00 84.06 362 PRO A N 1
ATOM 2835 C CA . PRO A 1 362 ? 16.261 31.866 -4.105 1.00 84.06 362 PRO A CA 1
ATOM 2836 C C . PRO A 1 362 ? 16.061 33.239 -3.425 1.00 84.06 362 PRO A C 1
ATOM 2838 O O . PRO A 1 362 ? 15.559 34.180 -4.037 1.00 84.06 362 PRO A O 1
ATOM 2841 N N . VAL A 1 363 ? 16.428 33.350 -2.147 1.00 84.38 363 VAL A N 1
ATOM 2842 C CA . VAL A 1 363 ? 16.558 34.622 -1.410 1.00 84.38 363 VAL A CA 1
ATOM 2843 C C . VAL A 1 363 ? 18.044 35.008 -1.360 1.00 84.38 363 VAL A C 1
ATOM 2845 O O . VAL A 1 363 ? 18.874 34.101 -1.248 1.00 84.38 363 VAL A O 1
ATOM 2848 N N . PRO A 1 364 ? 18.401 36.306 -1.437 1.00 77.75 364 PRO A N 1
ATOM 2849 C CA . PRO A 1 364 ? 19.784 36.755 -1.268 1.00 77.75 364 PRO A CA 1
ATOM 2850 C C . PRO A 1 364 ? 20.394 36.267 0.051 1.00 77.75 364 PRO A C 1
ATOM 2852 O O . PRO A 1 364 ? 19.708 36.253 1.077 1.00 77.75 364 PRO A O 1
ATOM 2855 N N . ASP A 1 365 ? 21.668 35.874 0.022 1.00 63.62 365 ASP A N 1
ATOM 2856 C CA . ASP A 1 365 ? 22.390 35.488 1.233 1.00 63.62 365 ASP A CA 1
ATOM 2857 C C . ASP A 1 365 ? 22.633 36.743 2.097 1.00 63.62 365 ASP A C 1
ATOM 2859 O O . ASP A 1 365 ? 23.147 37.740 1.582 1.00 63.62 365 ASP A O 1
ATOM 2863 N N . PRO A 1 366 ? 22.273 36.746 3.395 1.00 54.81 366 PRO A N 1
ATOM 2864 C CA . PRO A 1 366 ? 22.528 37.883 4.280 1.00 54.81 366 PRO A CA 1
ATOM 2865 C C . PRO A 1 366 ? 24.008 38.277 4.403 1.00 54.81 366 PRO A C 1
ATOM 2867 O O . PRO A 1 366 ? 24.295 39.359 4.901 1.00 54.81 366 PRO A O 1
ATOM 2870 N N . ILE A 1 367 ? 24.938 37.400 4.008 1.00 53.84 367 ILE A N 1
ATOM 2871 C CA . ILE A 1 367 ? 26.390 37.630 4.090 1.00 53.84 367 ILE A CA 1
ATOM 2872 C C . ILE A 1 367 ? 26.930 38.372 2.846 1.00 53.84 367 ILE A C 1
ATOM 2874 O O . ILE A 1 367 ? 28.061 38.852 2.861 1.00 53.84 367 ILE A O 1
ATOM 2878 N N . GLU A 1 368 ? 26.129 38.525 1.787 1.00 45.66 368 GLU A N 1
ATOM 2879 C CA . GLU A 1 368 ? 26.511 39.216 0.542 1.00 45.66 368 GLU A CA 1
ATOM 2880 C C . GLU A 1 368 ? 26.009 40.679 0.454 1.00 45.66 368 GLU A C 1
ATOM 2882 O O . GLU A 1 368 ? 25.993 41.249 -0.639 1.00 45.66 368 GLU A O 1
ATOM 2887 N N . GLN A 1 369 ? 25.611 41.300 1.578 1.00 38.00 369 GLN A N 1
ATOM 2888 C CA . GLN A 1 369 ? 25.220 42.724 1.657 1.00 38.00 369 GLN A CA 1
ATOM 2889 C C . GLN A 1 369 ? 26.227 43.594 2.406 1.00 38.00 369 GLN A C 1
ATOM 2891 O O . GLN A 1 369 ? 26.665 43.187 3.506 1.00 38.00 369 GLN A O 1
#

Foldseek 3Di:
DPPCVPPVDDPLLVVLVVLLVVAPLLVCCVVPPVLDDSNLSSLLSVCSVPPVLSVQLSVCSVVVNNVVSSVVVVVVVVQVVVVVVVVVVCVVVVAAEDDDDDPPFQKDFQQFKAAPVRHRDDLVNCPPPPQKHKYWDWDWAWQDPVPRDHDDPPPPPPPPPDDDDVHPGTDTDIDTDITIIGRHQVVRRMDGNDPDPPDDDDDDDLVVDDPVVNVVVVVVVVCLVVLLVVLVVVLVVVLVVLLVLLVDQADDPCLVVLLVCCCVPPVVLLPQLQLLQSLCVSVVHDDDDSSDGPVLVVVLVPGDPRNVSSSSSSSSLSSLSSVDDSCLLVPADPSLLSSLVVVVVVPDDDAVSSCSSNVHHHDDDPVVD

Sequence (369 aa):
MKIAKRTRVTRTDVDAALTIAGSEPAKVATARYHFLDLIQAAAIAEFEDDPEAVKALVAAAKTGQFDHALQRLRDARAENQRRADLEDRLRQEGTLLAENPTWQNKTKYLDDLRTDDREALTIEGHQDCPGHAACLATQWGYLDPVTGALIDEDVETDEDDGEEQDTARPQWTSLLTIRYVCTDPLQYGHHSRYPDTHTSAARTKLADMSENEQQAARAQRRDVIESNRAWTSAERVRRTWLRTFVARKTPPKGSAAFLAEAVAADADLLARIGGNQLAANILGCEKKGFGRNTQMATLAAQASEQRAQVIVLTQVLAAYEDAAIRDHWRHRAEHTTRYLLFLQTQGYALSNVERRACGLAPVPDPIEQ

pLDDT: mean 84.98, std 14.38, range [38.0, 98.19]